Protein AF-0000000086205146 (afdb_homodimer)

Solvent-accessible surface area (backbone atoms only — not comparable to full-atom values): 14898 Å² total; per-residue (Å²): 132,82,79,77,76,73,76,72,69,72,65,79,54,71,45,40,25,51,61,61,46,28,51,47,27,25,73,55,54,72,42,62,49,57,42,39,43,32,16,32,18,19,18,58,49,31,53,28,38,67,58,76,47,69,42,18,40,30,27,40,53,34,51,39,49,50,64,68,42,77,90,46,54,62,66,52,51,65,59,56,68,48,72,58,96,89,37,80,43,60,38,78,88,39,72,57,33,24,54,40,40,50,39,45,50,51,32,19,51,45,41,36,78,27,55,85,67,61,53,79,88,30,31,75,32,59,43,85,80,32,46,80,49,66,71,80,116,134,84,81,76,77,72,77,73,68,73,64,79,53,68,45,42,26,50,62,63,46,29,50,47,27,24,72,55,56,72,42,62,50,57,41,37,44,32,16,32,19,20,19,57,48,32,52,27,37,66,60,76,47,69,44,19,39,30,29,40,52,34,51,39,48,50,63,69,41,76,91,47,54,63,64,51,50,65,59,55,68,50,72,57,96,89,37,81,42,59,37,77,89,40,72,56,34,23,54,40,40,48,38,45,47,50,30,22,51,45,42,36,76,26,54,86,65,60,52,79,88,31,30,77,32,58,45,85,79,32,47,81,49,64,70,82,119

Radius of gyration: 19.71 Å; Cα contacts (8 Å, |Δi|>4): 446; chains: 2; bounding box: 64×51×53 Å

Sequence (274 aa):
MKTFWGLVVLLVGAEGNFFQLGKMIQEETGKSVLAYVWYGCYCGKGRTGQPLDATDSCCKTHNCCYGNLTTCKPKLNIYEYTRQDGVIICGTKSWCKKQICECDKALAICLRENLDTYNEGYTVYWNLKCGKEPLKCMKTFWGLVVLLVGAEGNFFQLGKMIQEETGKSVLAYVWYGCYCGKGRTGQPLDATDSCCKTHNCCYGNLTTCKPKLNIYEYTRQDGVIICGTKSWCKKQICECDKALAICLRENLDTYNEGYTVYWNLKCGKEPLKC

Structure (mmCIF, N/CA/C/O backbone):
data_AF-0000000086205146-model_v1
#
loop_
_entity.id
_entity.type
_entity.pdbx_description
1 polymer 'Basic phospholipase A2 Tbo-G6D49-like'
#
loop_
_atom_site.group_PDB
_atom_site.id
_atom_site.type_symbol
_atom_site.label_atom_id
_atom_site.label_alt_id
_atom_site.label_comp_id
_atom_site.label_asym_id
_atom_site.label_entity_id
_atom_site.label_seq_id
_atom_site.pdbx_PDB_ins_code
_atom_site.Cartn_x
_atom_site.Cartn_y
_atom_site.Cartn_z
_atom_site.occupancy
_atom_site.B_iso_or_equiv
_atom_site.auth_seq_id
_atom_site.auth_comp_id
_atom_site.auth_asym_id
_atom_site.auth_atom_id
_atom_site.pdbx_PDB_model_num
ATOM 1 N N . MET A 1 1 ? -24.125 -26.234 32.094 1 27.48 1 MET A N 1
ATOM 2 C CA . MET A 1 1 ? -22.812 -25.75 31.625 1 27.48 1 MET A CA 1
ATOM 3 C C . MET A 1 1 ? -22.844 -25.469 30.125 1 27.48 1 MET A C 1
ATOM 5 O O . MET A 1 1 ? -22.797 -26.391 29.312 1 27.48 1 MET A O 1
ATOM 9 N N . LYS A 1 2 ? -23.672 -24.469 29.688 1 36.94 2 LYS A N 1
ATOM 10 C CA . LYS A 1 2 ? -23.859 -24.078 28.297 1 36.94 2 LYS A CA 1
ATOM 11 C C . LYS A 1 2 ? -22.547 -23.641 27.656 1 36.94 2 LYS A C 1
ATOM 13 O O . LYS A 1 2 ? -21.859 -22.766 28.172 1 36.94 2 LYS A O 1
ATOM 18 N N . THR A 1 3 ? -21.734 -24.578 26.984 1 33.81 3 THR A N 1
ATOM 19 C CA . THR A 1 3 ? -20.516 -24.328 26.203 1 33.81 3 THR A CA 1
ATOM 20 C C . THR A 1 3 ? -20.719 -23.156 25.25 1 33.81 3 THR A C 1
ATOM 22 O O . THR A 1 3 ? -21.641 -23.172 24.422 1 33.81 3 THR A O 1
ATOM 25 N N . PHE A 1 4 ? -20.562 -21.953 25.703 1 40 4 PHE A N 1
ATOM 26 C CA . PHE A 1 4 ? -20.547 -20.75 24.891 1 40 4 PHE A CA 1
ATOM 27 C C . PHE A 1 4 ? -19.516 -20.875 23.766 1 40 4 PHE A C 1
ATOM 29 O O . PHE A 1 4 ? -18.312 -20.875 24.016 1 40 4 PHE A O 1
ATOM 36 N N . TRP A 1 5 ? -19.734 -21.734 22.75 1 34.66 5 TRP A N 1
ATOM 37 C CA . TRP A 1 5 ? -18.922 -21.781 21.547 1 34.66 5 TRP A CA 1
ATOM 38 C C . TRP A 1 5 ? -18.781 -20.391 20.922 1 34.66 5 TRP A C 1
ATOM 40 O O . TRP A 1 5 ? -19.766 -19.812 20.469 1 34.66 5 TRP A O 1
ATOM 50 N N . GLY A 1 6 ? -18.109 -19.484 21.578 1 35.28 6 GLY A N 1
ATOM 51 C CA . GLY A 1 6 ? -17.875 -18.219 20.922 1 35.28 6 GLY A CA 1
ATOM 52 C C . GLY A 1 6 ? -17.266 -18.344 19.531 1 35.28 6 GLY A C 1
ATOM 53 O O . GLY A 1 6 ? -16.281 -19.062 19.344 1 35.28 6 GLY A O 1
ATOM 54 N N . LEU A 1 7 ? -18.047 -18.375 18.5 1 37.25 7 LEU A N 1
ATOM 55 C CA . LEU A 1 7 ? -17.641 -18.328 17.094 1 37.25 7 LEU A CA 1
ATOM 56 C C . LEU A 1 7 ? -16.562 -17.25 16.875 1 37.25 7 LEU A C 1
ATOM 58 O O . LEU A 1 7 ? -16.812 -16.078 17.109 1 37.25 7 LEU A O 1
ATOM 62 N N . VAL A 1 8 ? -15.359 -17.5 17.203 1 35 8 VAL A N 1
ATOM 63 C CA . VAL A 1 8 ? -14.289 -16.625 16.734 1 35 8 VAL A CA 1
ATOM 64 C C . VAL A 1 8 ? -14.398 -16.453 15.219 1 35 8 VAL A C 1
ATOM 66 O O . VAL A 1 8 ? -14.211 -17.406 14.461 1 35 8 VAL A O 1
ATOM 69 N N . VAL A 1 9 ? -15.477 -15.859 14.773 1 35.41 9 VAL A N 1
ATOM 70 C CA . VAL A 1 9 ? -15.438 -15.445 13.375 1 35.41 9 VAL A CA 1
ATOM 71 C C . VAL A 1 9 ? -14.047 -14.93 13.023 1 35.41 9 VAL A C 1
ATOM 73 O O . VAL A 1 9 ? -13.57 -13.953 13.617 1 35.41 9 VAL A O 1
ATOM 76 N N . LEU A 1 10 ? -13.164 -15.836 12.805 1 35.19 10 LEU A N 1
ATOM 77 C CA . LEU A 1 10 ? -11.93 -15.406 12.156 1 35.19 10 LEU A CA 1
ATOM 78 C C . LEU A 1 10 ? -12.219 -14.352 11.094 1 35.19 10 LEU A C 1
ATOM 80 O O . LEU A 1 10 ? -12.812 -14.656 10.055 1 35.19 10 LEU A O 1
ATOM 84 N N . LEU A 1 11 ? -12.734 -13.258 11.5 1 37.5 11 LEU A N 1
ATOM 85 C CA . LEU A 1 11 ? -12.891 -12.102 10.625 1 37.5 11 LEU A CA 1
ATOM 86 C C . LEU A 1 11 ? -11.75 -12.008 9.625 1 37.5 11 LEU A C 1
ATOM 88 O O . LEU A 1 11 ? -10.586 -11.859 10.016 1 37.5 11 LEU A 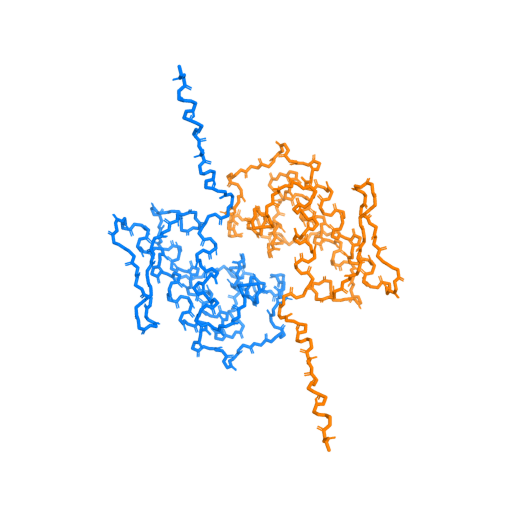O 1
ATOM 92 N N . VAL A 1 12 ? -11.664 -13.062 8.703 1 46.69 12 VAL A N 1
ATOM 93 C CA . VAL A 1 12 ? -10.75 -12.773 7.602 1 46.69 12 VAL A CA 1
ATOM 94 C C . VAL A 1 12 ? -10.75 -11.281 7.301 1 46.69 12 VAL A C 1
ATOM 96 O O . VAL A 1 12 ? -11.781 -10.719 6.926 1 46.69 12 VAL A O 1
ATOM 99 N N . GLY A 1 13 ? -10.023 -10.484 7.996 1 55.44 13 GLY A N 1
ATOM 100 C CA . GLY A 1 13 ? -10.008 -9.031 7.977 1 55.44 13 GLY A CA 1
ATOM 101 C C . GLY A 1 13 ? -9.742 -8.461 6.602 1 55.44 13 GLY A C 1
ATOM 102 O O . GLY A 1 13 ? -9.414 -9.195 5.668 1 55.44 13 GLY A O 1
ATOM 103 N N . ALA A 1 14 ? -10.156 -7.219 6.305 1 61.12 14 ALA A N 1
ATOM 104 C CA . ALA A 1 14 ? -10.039 -6.355 5.133 1 61.12 14 ALA A CA 1
ATOM 105 C C . ALA A 1 14 ? -8.633 -6.426 4.543 1 61.12 14 ALA A C 1
ATOM 107 O O . ALA A 1 14 ? -8.383 -5.91 3.449 1 61.12 14 ALA A O 1
ATOM 108 N N . GLU A 1 15 ? -7.746 -7.449 5.113 1 73.88 15 GLU A N 1
ATOM 109 C CA . GLU A 1 15 ? -6.352 -7.406 4.684 1 73.88 15 GLU A CA 1
ATOM 110 C C . GLU A 1 15 ? -6.074 -8.453 3.607 1 73.88 15 GLU A C 1
ATOM 112 O O . GLU A 1 15 ? -5.062 -8.375 2.904 1 73.88 15 GLU A O 1
ATOM 117 N N . GLY A 1 16 ? -6.93 -9.438 3.355 1 75.5 16 GLY A N 1
ATOM 118 C CA . GLY A 1 16 ? -6.73 -10.484 2.365 1 75.5 16 GLY A CA 1
ATOM 119 C C . GLY A 1 16 ? -5.418 -11.219 2.531 1 75.5 16 GLY A C 1
ATOM 120 O O . GLY A 1 16 ? -5.043 -11.586 3.646 1 75.5 16 GLY A O 1
ATOM 121 N N . ASN A 1 17 ? -4.809 -11.516 1.415 1 87.62 17 ASN A N 1
ATOM 122 C CA . ASN A 1 17 ? -3.566 -12.281 1.47 1 87.62 17 ASN A CA 1
ATOM 123 C C . ASN A 1 17 ? -2.346 -11.367 1.52 1 87.62 17 ASN A C 1
ATOM 125 O O . ASN A 1 17 ? -1.217 -11.82 1.335 1 87.62 17 ASN A O 1
ATOM 129 N N . PHE A 1 18 ? -2.533 -10.133 1.751 1 87.44 18 PHE A N 1
ATOM 130 C CA . PHE A 1 18 ? -1.453 -9.156 1.768 1 87.44 18 PHE A CA 1
ATOM 131 C C . PHE A 1 18 ? -0.375 -9.555 2.768 1 87.44 18 PHE A C 1
ATOM 133 O O . PHE A 1 18 ? 0.818 -9.398 2.498 1 87.44 18 PHE A O 1
ATOM 140 N N . PHE A 1 19 ? -0.756 -10.07 3.891 1 86.75 19 PHE A N 1
ATOM 141 C CA . PHE A 1 19 ? 0.214 -10.445 4.914 1 86.75 19 PHE A CA 1
ATOM 142 C C . PHE A 1 19 ? 1.068 -11.617 4.453 1 86.75 19 PHE A C 1
ATOM 144 O O . PHE A 1 19 ? 2.277 -11.641 4.691 1 86.75 19 PHE A O 1
ATOM 151 N N . GLN A 1 20 ? 0.388 -12.586 3.82 1 93.69 20 GLN A N 1
ATOM 152 C CA . GLN A 1 20 ? 1.139 -13.727 3.293 1 93.69 20 GLN A CA 1
ATOM 153 C C . GLN A 1 20 ? 2.152 -13.273 2.246 1 93.69 20 GLN A C 1
ATOM 155 O O . GLN A 1 20 ? 3.312 -13.688 2.279 1 93.69 20 GLN A O 1
ATOM 160 N N . LEU A 1 21 ? 1.689 -12.438 1.366 1 95.62 21 LEU A N 1
ATOM 161 C CA . LEU A 1 21 ? 2.592 -11.883 0.364 1 95.62 21 LEU A CA 1
ATOM 162 C C . LEU A 1 21 ? 3.732 -11.117 1.024 1 95.62 21 LEU A C 1
ATOM 164 O O . LEU A 1 21 ? 4.898 -11.289 0.658 1 95.62 21 LEU A O 1
ATOM 168 N N . GLY A 1 22 ? 3.412 -10.297 1.952 1 94.25 22 GLY A N 1
ATOM 169 C CA . GLY A 1 22 ? 4.43 -9.531 2.656 1 94.25 22 GLY A CA 1
ATOM 170 C C . GLY A 1 22 ? 5.484 -10.406 3.312 1 94.25 22 GLY A C 1
ATOM 171 O O . GLY A 1 22 ? 6.676 -10.094 3.252 1 94.25 22 GLY A O 1
ATOM 172 N N . LYS A 1 23 ? 5.059 -11.391 3.977 1 94.38 23 LYS A N 1
ATOM 173 C CA . LYS A 1 23 ? 5.98 -12.32 4.625 1 94.38 23 LYS A CA 1
ATOM 174 C C . LYS A 1 23 ? 6.91 -12.977 3.604 1 94.38 23 LYS A C 1
ATOM 176 O O . LYS A 1 23 ? 8.117 -13.078 3.834 1 94.38 23 LYS A O 1
ATOM 181 N N . MET A 1 24 ? 6.371 -13.414 2.473 1 96.94 24 MET A N 1
ATOM 182 C CA . MET A 1 24 ? 7.191 -14.008 1.422 1 96.94 24 MET A CA 1
ATOM 183 C C . MET A 1 24 ? 8.266 -13.031 0.949 1 96.94 24 MET A C 1
ATOM 185 O O . MET A 1 24 ? 9.422 -13.406 0.78 1 96.94 24 MET A O 1
ATOM 189 N N . ILE A 1 25 ? 7.824 -11.836 0.712 1 97.25 25 ILE A N 1
ATOM 190 C CA . ILE A 1 25 ? 8.742 -10.812 0.224 1 97.25 25 ILE A CA 1
ATOM 191 C C . ILE A 1 25 ? 9.852 -10.578 1.251 1 97.25 25 ILE A C 1
ATOM 193 O O . ILE A 1 25 ? 11.031 -10.531 0.9 1 97.25 25 ILE A O 1
ATOM 197 N N . GLN A 1 26 ? 9.492 -10.508 2.49 1 95.44 26 GLN A N 1
ATOM 198 C CA . GLN A 1 26 ? 10.477 -10.281 3.545 1 95.44 26 GLN A CA 1
ATOM 199 C C . GLN A 1 26 ? 11.461 -11.438 3.645 1 95.44 26 GLN A C 1
ATOM 201 O O . GLN A 1 26 ? 12.664 -11.227 3.803 1 95.44 26 GLN A O 1
ATOM 206 N N . GLU A 1 27 ? 10.977 -12.555 3.576 1 96 27 GLU A N 1
ATOM 207 C CA . GLU A 1 27 ? 11.82 -13.742 3.676 1 96 27 GLU A CA 1
ATOM 208 C C . GLU A 1 27 ? 12.797 -13.828 2.506 1 96 27 GLU A C 1
ATOM 210 O O . GLU A 1 27 ? 13.938 -14.25 2.674 1 96 27 GLU A O 1
ATOM 215 N N . GLU A 1 28 ? 12.328 -13.445 1.354 1 97.94 28 GLU A N 1
ATOM 216 C CA . GLU A 1 28 ? 13.164 -13.555 0.159 1 97.94 28 GLU A CA 1
ATOM 217 C C . GLU A 1 28 ? 14.133 -12.375 0.05 1 97.94 28 GLU A C 1
ATOM 219 O O . GLU A 1 28 ? 15.273 -12.547 -0.369 1 97.94 28 GLU A O 1
ATOM 224 N N . THR A 1 29 ? 13.75 -11.219 0.453 1 97.31 29 THR A N 1
ATOM 225 C CA . THR A 1 29 ? 14.523 -10.023 0.115 1 97.31 29 THR A CA 1
ATOM 226 C C . THR A 1 29 ? 15.18 -9.438 1.359 1 97.31 29 TH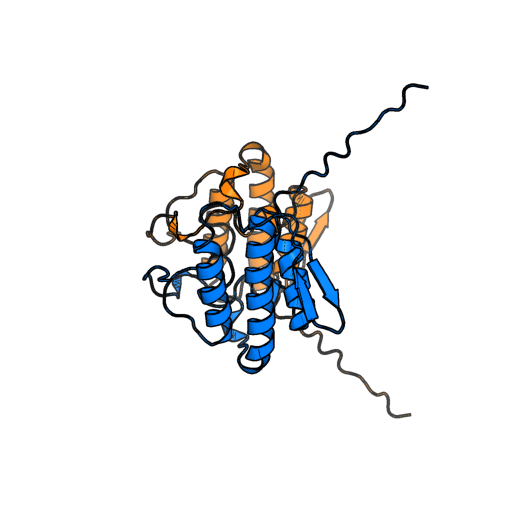R A C 1
ATOM 228 O O . THR A 1 29 ? 16.109 -8.641 1.256 1 97.31 29 THR A O 1
ATOM 231 N N . GLY A 1 30 ? 14.586 -9.711 2.521 1 95.44 30 GLY A N 1
ATOM 232 C CA . GLY A 1 30 ? 15.016 -9.047 3.74 1 95.44 30 GLY A CA 1
ATOM 233 C C . GLY A 1 30 ? 14.391 -7.676 3.928 1 95.44 30 GLY A C 1
ATOM 234 O O . GLY A 1 30 ? 14.594 -7.031 4.957 1 95.44 30 GLY A O 1
ATOM 235 N N . LYS A 1 31 ? 13.641 -7.219 2.967 1 93.31 31 LYS A N 1
ATOM 236 C CA . LYS A 1 31 ? 12.977 -5.918 3.045 1 93.31 31 LYS A CA 1
ATOM 237 C C . LYS A 1 31 ? 11.516 -6.074 3.432 1 93.31 31 LYS A C 1
ATOM 239 O O . LYS A 1 31 ? 10.875 -7.066 3.082 1 93.31 31 LYS A O 1
ATOM 244 N N . SER A 1 32 ? 11.031 -5.086 4.168 1 89.5 32 SER A N 1
ATOM 245 C CA . SER A 1 32 ? 9.602 -5.051 4.449 1 89.5 32 SER A CA 1
ATOM 246 C C . SER A 1 32 ? 8.797 -4.816 3.174 1 89.5 32 SER A C 1
ATOM 248 O O . SER A 1 32 ? 9.281 -4.18 2.234 1 89.5 32 SER A O 1
ATOM 250 N N . VAL A 1 33 ? 7.527 -5.281 3.178 1 91 33 VAL A N 1
ATOM 251 C CA . VAL A 1 33 ? 6.621 -5.094 2.049 1 91 33 VAL A CA 1
ATOM 252 C C . VAL A 1 33 ? 6.445 -3.602 1.77 1 91 33 VAL A C 1
ATOM 254 O O . VAL A 1 33 ? 6.223 -3.201 0.624 1 91 33 VAL A O 1
ATOM 257 N N . LEU A 1 34 ? 6.539 -2.77 2.742 1 86.94 34 LEU A N 1
ATOM 258 C CA . LEU A 1 34 ? 6.312 -1.332 2.646 1 86.94 34 LEU A CA 1
ATOM 259 C C . LEU A 1 34 ? 7.34 -0.679 1.728 1 86.94 34 LEU A C 1
ATOM 261 O O . LEU A 1 34 ? 7.082 0.387 1.163 1 86.94 34 LEU A O 1
ATOM 265 N N . ALA A 1 35 ? 8.5 -1.342 1.624 1 90.62 35 ALA A N 1
ATOM 266 C CA . ALA A 1 35 ? 9.523 -0.851 0.703 1 90.62 35 ALA A CA 1
ATOM 267 C C . ALA A 1 35 ? 9.039 -0.91 -0.741 1 90.62 35 ALA A C 1
ATOM 269 O O . ALA A 1 35 ? 9.609 -0.264 -1.623 1 90.62 35 ALA A O 1
ATOM 270 N N . TYR A 1 36 ? 7.992 -1.641 -0.961 1 93.06 36 TYR A N 1
ATOM 271 C CA . TYR A 1 36 ? 7.598 -1.894 -2.342 1 93.06 36 TYR A CA 1
ATOM 272 C C . TYR A 1 36 ? 6.195 -1.354 -2.617 1 93.06 36 TYR A C 1
ATOM 274 O O . TYR A 1 36 ? 5.805 -1.189 -3.775 1 93.06 36 TYR A O 1
ATOM 282 N N . VAL A 1 37 ? 5.402 -1.071 -1.639 1 89.88 37 VAL A N 1
ATOM 283 C CA . VAL A 1 37 ? 3.992 -0.731 -1.79 1 89.88 37 VAL A CA 1
ATOM 284 C C . VAL A 1 37 ? 3.854 0.529 -2.641 1 89.88 37 VAL A C 1
ATOM 286 O O . VAL A 1 37 ? 2.879 0.681 -3.381 1 89.88 37 VAL A O 1
ATOM 289 N N . TRP A 1 38 ? 4.816 1.402 -2.57 1 88.5 38 TRP A N 1
ATOM 290 C CA . TRP A 1 38 ? 4.746 2.67 -3.289 1 88.5 38 TRP A CA 1
ATOM 291 C C . TRP A 1 38 ? 5.871 2.783 -4.309 1 88.5 38 TRP A C 1
ATOM 293 O O . TRP A 1 38 ? 6.223 3.885 -4.738 1 88.5 38 TRP A O 1
ATOM 303 N N . TYR A 1 39 ? 6.422 1.652 -4.574 1 93.69 39 TYR A N 1
ATOM 304 C CA . TYR A 1 39 ? 7.586 1.64 -5.453 1 93.69 39 TYR A CA 1
ATOM 305 C C . TYR A 1 39 ? 7.168 1.727 -6.914 1 93.69 39 TYR A C 1
ATOM 307 O O . TYR A 1 39 ? 6.336 0.941 -7.375 1 93.69 39 TYR A O 1
ATOM 315 N N . GLY A 1 40 ? 7.676 2.646 -7.633 1 94.81 40 GLY A N 1
ATOM 316 C CA . GLY A 1 40 ? 7.531 2.725 -9.078 1 94.81 40 GLY A CA 1
ATOM 317 C C . GLY A 1 40 ? 6.09 2.863 -9.531 1 94.81 40 GLY A C 1
ATOM 318 O O . GLY A 1 40 ? 5.273 3.475 -8.844 1 94.81 40 GLY A O 1
ATOM 319 N N . CYS A 1 41 ? 5.812 2.379 -10.719 1 93.88 41 CYS A N 1
ATOM 320 C CA . CYS A 1 41 ? 4.531 2.613 -11.375 1 93.88 41 CYS A CA 1
ATOM 321 C C . CYS A 1 41 ? 3.641 1.378 -11.289 1 93.88 41 CYS A C 1
ATOM 323 O O . CYS A 1 41 ? 2.436 1.458 -11.531 1 93.88 41 CYS A O 1
ATOM 325 N N . TYR A 1 42 ? 4.305 0.318 -10.844 1 94 42 TYR A N 1
ATOM 326 C CA . TYR A 1 42 ? 3.51 -0.9 -10.945 1 94 42 TYR A CA 1
ATOM 327 C C . TYR A 1 42 ? 3.408 -1.593 -9.586 1 94 42 TYR A C 1
ATOM 329 O O . TYR A 1 42 ? 2.541 -2.447 -9.383 1 94 42 TYR A O 1
ATOM 337 N N . CYS A 1 43 ? 4.348 -1.35 -8.664 1 94.69 43 CYS A N 1
ATOM 338 C CA . CYS A 1 43 ? 4.188 -1.905 -7.328 1 94.69 43 CYS A CA 1
ATOM 339 C C . CYS A 1 43 ? 3.045 -1.22 -6.59 1 94.69 43 CYS A C 1
ATOM 341 O O . CYS A 1 43 ? 2.73 -0.059 -6.859 1 94.69 43 CYS A O 1
ATOM 343 N N . GLY A 1 44 ? 2.369 -1.95 -5.75 1 89.31 44 GLY A N 1
ATOM 344 C CA . GLY A 1 44 ? 1.205 -1.396 -5.078 1 89.31 44 GLY A CA 1
ATOM 345 C C . GLY A 1 44 ? -0.008 -1.284 -5.984 1 89.31 44 GLY A C 1
ATOM 346 O O . GLY A 1 44 ? -0.359 -2.238 -6.684 1 89.31 44 GLY A O 1
ATOM 347 N N . LYS A 1 45 ? -0.658 -0.134 -5.988 1 87.44 45 LYS A N 1
ATOM 348 C CA . LYS A 1 45 ? -1.913 0.027 -6.715 1 87.44 45 LYS A CA 1
ATOM 349 C C . LYS A 1 45 ? -1.664 0.514 -8.141 1 87.44 45 LYS A C 1
ATOM 351 O O . LYS A 1 45 ? -2.566 0.481 -8.977 1 87.44 45 LYS A O 1
ATOM 356 N N . GLY A 1 46 ? -0.508 0.951 -8.43 1 84.12 46 GLY A N 1
ATOM 357 C CA . GLY A 1 46 ? -0.202 1.47 -9.75 1 84.12 46 GLY A CA 1
ATOM 358 C C . GLY A 1 46 ? -0.281 0.415 -10.836 1 84.12 46 GLY A C 1
ATOM 359 O O . GLY A 1 46 ? 0.001 -0.76 -10.594 1 84.12 46 GLY A O 1
ATOM 360 N N . ARG A 1 47 ? -0.683 0.896 -12.07 1 88.38 47 ARG A N 1
ATOM 361 C CA . ARG A 1 47 ? -0.843 -0.033 -13.188 1 88.38 47 ARG A CA 1
ATOM 362 C C . ARG A 1 47 ? -0.708 0.688 -14.523 1 88.38 47 ARG A C 1
ATOM 364 O O . ARG A 1 47 ? -1.344 0.305 -15.508 1 88.38 47 ARG A O 1
ATOM 371 N N . THR A 1 48 ? 0.053 1.687 -14.562 1 89.25 48 THR A N 1
ATOM 372 C CA . THR A 1 48 ? 0.121 2.459 -15.797 1 89.25 48 THR A CA 1
ATOM 373 C C . THR A 1 48 ? 1.564 2.836 -16.125 1 89.25 48 THR A C 1
ATOM 375 O O . THR A 1 48 ? 2.436 2.787 -15.25 1 89.25 48 THR A O 1
ATOM 378 N N . GLY A 1 49 ? 1.777 3.1 -17.469 1 92.44 49 GLY A N 1
ATOM 379 C CA . GLY A 1 49 ? 3.082 3.57 -17.922 1 92.44 49 GLY A CA 1
ATOM 380 C C . GLY A 1 49 ? 4.078 2.447 -18.125 1 92.44 49 GLY A C 1
ATOM 381 O O . GLY A 1 49 ? 3.699 1.327 -18.469 1 92.44 49 GLY A O 1
ATOM 382 N N . GLN A 1 50 ? 5.344 2.867 -18.125 1 95.31 50 GLN A N 1
ATOM 383 C CA . GLN A 1 50 ? 6.438 1.906 -18.219 1 95.31 50 GLN A CA 1
ATOM 384 C C . GLN A 1 50 ? 7.09 1.672 -16.859 1 95.31 50 GLN A C 1
ATOM 386 O O . GLN A 1 50 ? 7.246 2.605 -16.078 1 95.31 50 GLN A O 1
ATOM 391 N N . PRO A 1 51 ? 7.371 0.373 -16.625 1 96.38 51 PRO A N 1
ATOM 392 C CA . PRO A 1 51 ? 8.102 0.16 -15.375 1 96.38 51 PRO A CA 1
ATOM 393 C C . PRO A 1 51 ? 9.406 0.95 -15.312 1 96.38 51 PRO A C 1
ATOM 395 O O . PRO A 1 51 ? 10.086 1.115 -16.344 1 96.38 51 PRO A O 1
ATOM 398 N N . LEU A 1 52 ? 9.773 1.361 -14.172 1 97.25 52 LEU A N 1
ATOM 399 C CA . LEU A 1 52 ? 10.914 2.264 -14.031 1 97.25 52 LEU A CA 1
ATOM 400 C C . LEU A 1 52 ? 12.227 1.491 -14.047 1 97.25 52 LEU A C 1
ATOM 402 O O . LEU A 1 52 ? 13.266 2.031 -14.438 1 97.25 52 LEU A O 1
ATOM 406 N N . ASP A 1 53 ? 12.242 0.303 -13.547 1 97.62 53 ASP A N 1
ATOM 407 C CA . ASP A 1 53 ? 13.414 -0.561 -13.477 1 97.62 53 ASP A CA 1
ATOM 408 C C . ASP A 1 53 ? 13.016 -2.029 -13.359 1 97.62 53 ASP A C 1
ATOM 410 O O . ASP A 1 53 ? 11.844 -2.373 -13.547 1 97.62 53 ASP A O 1
ATOM 414 N N . ALA A 1 54 ? 13.961 -2.893 -13.078 1 98.38 54 ALA A N 1
ATOM 415 C CA . ALA A 1 54 ? 13.688 -4.328 -13.023 1 98.38 54 ALA A CA 1
ATOM 416 C C . ALA A 1 54 ? 12.766 -4.664 -11.852 1 98.38 54 ALA A C 1
ATOM 418 O O . ALA A 1 54 ? 11.906 -5.539 -11.961 1 98.38 54 ALA A O 1
ATOM 419 N N . THR A 1 55 ? 12.93 -3.992 -10.711 1 98 55 THR A N 1
ATOM 420 C CA . THR A 1 55 ? 12.062 -4.172 -9.555 1 98 55 THR A CA 1
ATOM 421 C C . THR A 1 55 ? 10.617 -3.85 -9.914 1 98 55 THR A C 1
ATOM 423 O O . THR A 1 55 ? 9.711 -4.637 -9.633 1 98 55 THR A O 1
ATOM 426 N N . ASP A 1 56 ? 10.438 -2.74 -10.531 1 97.75 56 ASP A N 1
ATOM 427 C CA . ASP A 1 56 ? 9.109 -2.328 -10.977 1 97.75 56 ASP A CA 1
ATOM 428 C C . ASP A 1 56 ? 8.539 -3.307 -12 1 97.75 56 ASP A C 1
ATOM 430 O O . ASP A 1 56 ? 7.336 -3.557 -12.023 1 97.75 56 ASP A O 1
ATOM 434 N N . SER A 1 57 ? 9.414 -3.852 -12.797 1 98.31 57 SER A N 1
ATOM 435 C CA . SER A 1 57 ? 8.992 -4.848 -13.773 1 98.31 57 SER A CA 1
ATOM 436 C C . SER A 1 57 ? 8.484 -6.113 -13.086 1 98.31 57 SER A C 1
ATOM 438 O O . SER A 1 57 ? 7.559 -6.766 -13.578 1 98.31 57 SER A O 1
ATOM 440 N N . CYS A 1 58 ? 9.094 -6.457 -11.961 1 98.69 58 CYS A N 1
ATOM 441 C CA . CYS A 1 58 ? 8.586 -7.582 -11.172 1 98.69 58 CYS A CA 1
ATOM 442 C C . CYS A 1 58 ? 7.141 -7.355 -10.766 1 98.69 58 CYS A C 1
ATOM 444 O O . CYS A 1 58 ? 6.312 -8.266 -10.875 1 98.69 58 CYS A O 1
ATOM 446 N N . CYS A 1 59 ? 6.848 -6.16 -10.328 1 97.31 59 CYS A N 1
ATOM 447 C CA . CYS A 1 59 ? 5.496 -5.824 -9.906 1 97.31 59 CYS A CA 1
ATOM 448 C C . CYS A 1 59 ? 4.531 -5.84 -11.086 1 97.31 59 CYS A C 1
ATOM 450 O O . CYS A 1 59 ? 3.398 -6.305 -10.961 1 97.31 59 CYS A O 1
ATOM 452 N N . LYS A 1 60 ? 4.98 -5.328 -12.188 1 96.94 60 LYS A N 1
ATOM 453 C CA . LYS A 1 60 ? 4.145 -5.371 -13.383 1 96.94 60 LYS A CA 1
ATOM 454 C C . LYS A 1 60 ? 3.777 -6.805 -13.742 1 96.94 60 LYS A C 1
ATOM 456 O O . LYS A 1 60 ? 2.611 -7.105 -14.008 1 96.94 60 LYS A O 1
ATOM 461 N N . THR A 1 61 ? 4.77 -7.625 -13.789 1 98.19 61 THR A N 1
ATOM 462 C CA . THR A 1 61 ? 4.535 -9.031 -14.109 1 98.19 61 THR A CA 1
ATOM 463 C C . THR A 1 61 ? 3.57 -9.656 -13.109 1 98.19 61 THR A C 1
ATOM 465 O O . THR A 1 61 ? 2.703 -10.445 -13.484 1 98.19 61 THR A O 1
ATOM 468 N N . HIS A 1 62 ? 3.678 -9.32 -11.875 1 97.75 62 HIS A N 1
ATOM 469 C CA . HIS A 1 62 ? 2.781 -9.812 -10.836 1 97.75 62 HIS A CA 1
ATOM 470 C C . HIS A 1 62 ? 1.346 -9.359 -11.086 1 97.75 62 HIS A C 1
ATOM 472 O O . HIS A 1 62 ? 0.411 -10.156 -10.945 1 97.75 62 HIS A O 1
ATOM 478 N N . ASN A 1 63 ? 1.219 -8.086 -11.469 1 94.81 63 ASN A N 1
ATOM 479 C CA . ASN A 1 63 ? -0.101 -7.574 -11.82 1 94.81 63 ASN A CA 1
ATOM 480 C C . ASN A 1 63 ? -0.735 -8.383 -12.945 1 94.81 63 ASN A C 1
ATOM 482 O O . ASN A 1 63 ? -1.922 -8.711 -12.891 1 94.81 63 ASN A O 1
ATOM 486 N N . CYS A 1 64 ? 0.041 -8.688 -13.93 1 96.19 64 CYS A N 1
ATOM 487 C CA . CYS A 1 64 ? -0.451 -9.492 -15.047 1 96.19 64 CYS A CA 1
ATOM 488 C C . CYS A 1 64 ? -0.835 -10.891 -14.586 1 96.19 64 CYS A C 1
ATOM 490 O O . CYS A 1 64 ? -1.858 -11.43 -15.008 1 96.19 64 CYS A O 1
ATOM 492 N N . CYS A 1 65 ? -0.021 -11.438 -13.727 1 97.69 65 CYS A N 1
ATOM 493 C CA . CYS A 1 65 ? -0.331 -12.758 -13.188 1 97.69 65 CYS A CA 1
ATOM 494 C C . CYS A 1 65 ? -1.678 -12.75 -12.477 1 97.69 65 CYS A C 1
ATOM 496 O O . CYS A 1 65 ? -2.531 -13.602 -12.742 1 97.69 65 CYS A O 1
ATOM 498 N N . TYR A 1 66 ? -1.89 -11.828 -11.57 1 95.12 66 TYR A N 1
ATOM 499 C CA . TYR A 1 66 ? -3.164 -11.68 -10.875 1 95.12 66 TYR A CA 1
ATOM 500 C C . TYR A 1 66 ? -4.301 -11.453 -11.867 1 95.12 66 TYR A C 1
ATOM 502 O O . TYR A 1 66 ? -5.395 -12 -11.695 1 95.12 66 TYR A O 1
ATOM 510 N N . GLY A 1 67 ? -4.043 -10.656 -12.898 1 92.31 67 GLY A N 1
ATOM 511 C CA . GLY A 1 67 ? -5.047 -10.336 -13.898 1 92.31 67 GLY A CA 1
ATOM 512 C C . GLY A 1 67 ? -5.512 -11.547 -14.688 1 92.31 67 GLY A C 1
ATOM 513 O O . GLY A 1 67 ? -6.648 -11.594 -15.156 1 92.31 67 GLY A O 1
ATOM 514 N N . ASN A 1 68 ? -4.684 -12.516 -14.758 1 95.69 68 ASN A N 1
ATOM 515 C CA . ASN A 1 68 ? -5 -13.711 -15.523 1 95.69 68 ASN A CA 1
ATOM 516 C C . ASN A 1 68 ? -5.859 -14.68 -14.719 1 95.69 68 ASN A C 1
ATOM 518 O O . ASN A 1 68 ? -6.414 -15.633 -15.273 1 95.69 68 ASN A O 1
ATOM 522 N N . LEU A 1 69 ? -5.93 -14.453 -13.469 1 96.06 69 LEU A N 1
ATOM 523 C CA . LEU A 1 69 ? -6.73 -15.32 -12.609 1 96.06 69 LEU A CA 1
ATOM 524 C C . LEU A 1 69 ? -8.148 -14.773 -12.453 1 96.06 69 LEU A C 1
ATOM 526 O O . LEU A 1 69 ? -8.578 -14.484 -11.336 1 96.06 69 LEU A O 1
ATOM 530 N N . THR A 1 70 ? -8.953 -14.75 -13.508 1 93.25 70 THR A N 1
ATOM 531 C CA . THR A 1 70 ? -10.227 -14.039 -13.625 1 93.25 70 THR A CA 1
ATOM 532 C C . THR A 1 70 ? -11.305 -14.734 -12.805 1 93.25 70 THR A C 1
ATOM 534 O O . THR A 1 70 ? -12.312 -14.117 -12.445 1 93.25 70 THR A O 1
ATOM 537 N N . THR A 1 71 ? -11.133 -16 -12.445 1 95.25 71 THR A N 1
ATOM 538 C CA . THR A 1 71 ? -12.156 -16.734 -11.695 1 95.25 71 THR A CA 1
ATOM 539 C C . THR A 1 71 ? -11.812 -16.75 -10.211 1 95.25 71 THR A C 1
ATOM 541 O O . THR A 1 71 ? -12.508 -17.406 -9.422 1 95.25 71 THR A O 1
ATOM 544 N N . CYS A 1 72 ? -10.766 -16.141 -9.867 1 95.06 72 CYS A N 1
ATOM 545 C CA . CYS A 1 72 ? -10.297 -16.094 -8.484 1 95.06 72 CYS A CA 1
ATOM 546 C C . CYS A 1 72 ? -10.383 -14.68 -7.922 1 95.06 72 CYS A C 1
ATOM 548 O O . CYS A 1 72 ? -10.766 -13.75 -8.633 1 95.06 72 CYS A O 1
ATOM 550 N N . LYS A 1 73 ? -10.211 -14.492 -6.66 1 90.62 73 LYS A N 1
ATOM 551 C CA . LYS A 1 73 ? -10.016 -13.203 -5.992 1 90.62 73 LYS A CA 1
ATOM 552 C C . LYS A 1 73 ? -8.594 -13.078 -5.453 1 90.62 73 LYS A C 1
ATOM 554 O O . LYS A 1 73 ? -8.359 -13.234 -4.25 1 90.62 73 LYS A O 1
ATOM 559 N N . PRO A 1 74 ? -7.656 -12.711 -6.301 1 92.25 74 PRO A N 1
ATOM 560 C CA . PRO A 1 74 ? -6.23 -12.891 -6.012 1 92.25 74 PRO A CA 1
ATOM 561 C C . PRO A 1 74 ? -5.758 -12.047 -4.828 1 92.25 74 PRO A C 1
ATOM 563 O O . PRO A 1 74 ? -4.777 -12.398 -4.168 1 92.25 74 PRO A O 1
ATOM 566 N N . LYS A 1 75 ? -6.41 -10.984 -4.555 1 88.5 75 LYS A N 1
ATOM 567 C CA . LYS A 1 75 ? -5.953 -10.133 -3.457 1 88.5 75 LYS A CA 1
ATOM 568 C C . LYS A 1 75 ? -6.66 -10.5 -2.154 1 88.5 75 LYS A C 1
ATOM 570 O O . LYS A 1 75 ? -6.285 -10.016 -1.084 1 88.5 75 LYS A O 1
ATOM 575 N N . LEU A 1 76 ? -7.629 -11.352 -2.215 1 88.06 76 LEU A N 1
ATOM 576 C CA . LEU A 1 76 ? -8.453 -11.633 -1.043 1 88.06 76 LEU A CA 1
ATOM 577 C C . LEU A 1 76 ? -8.297 -13.086 -0.61 1 88.06 76 LEU A C 1
ATOM 579 O O . LEU A 1 76 ? -8.43 -13.398 0.576 1 88.06 76 LEU A O 1
ATOM 583 N N . ASN A 1 77 ? -8.078 -13.977 -1.529 1 91.5 77 ASN A N 1
ATOM 584 C CA . ASN A 1 77 ? -7.973 -15.391 -1.185 1 91.5 77 ASN A CA 1
ATOM 585 C C . ASN A 1 77 ? -6.715 -15.672 -0.368 1 91.5 77 ASN A C 1
ATOM 587 O O . ASN A 1 77 ? -5.598 -15.461 -0.847 1 91.5 77 ASN A O 1
ATOM 591 N N . ILE A 1 78 ? -6.953 -16.141 0.779 1 92.94 78 ILE A N 1
ATOM 592 C CA . ILE A 1 78 ? -5.836 -16.578 1.614 1 92.94 78 ILE A CA 1
ATOM 593 C C . ILE A 1 78 ? -5.352 -17.953 1.154 1 92.94 78 ILE A C 1
ATOM 595 O O . ILE A 1 78 ? -6.16 -18.844 0.865 1 92.94 78 I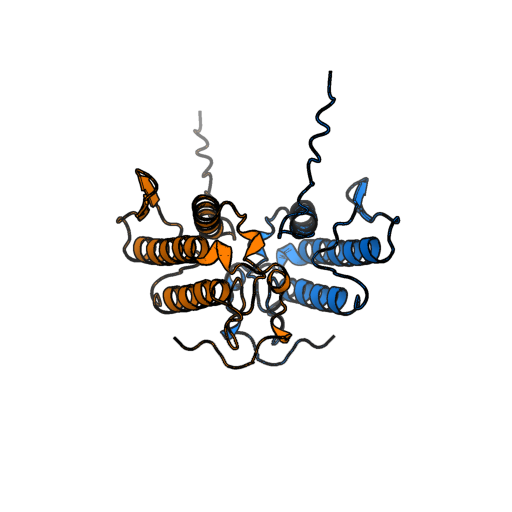LE A O 1
ATOM 599 N N . TYR A 1 79 ? -4.141 -18.125 1.024 1 96.06 79 TYR A N 1
ATOM 600 C CA . TYR A 1 79 ? -3.576 -19.391 0.564 1 96.06 79 TYR A CA 1
ATOM 601 C C . TYR A 1 79 ? -2.625 -19.969 1.604 1 96.06 79 TYR A C 1
ATOM 603 O O . TYR A 1 79 ? -2.318 -19.328 2.605 1 96.06 79 TYR A O 1
ATOM 611 N N . GLU A 1 80 ? -2.27 -21.234 1.396 1 95.25 80 GLU A N 1
ATOM 612 C CA . GLU A 1 80 ? -1.295 -21.922 2.236 1 95.25 80 GLU A CA 1
ATOM 613 C C . GLU A 1 80 ? 0.017 -22.156 1.49 1 95.25 80 GLU A C 1
ATOM 615 O O . GLU A 1 80 ? 0.015 -22.453 0.294 1 95.25 80 GLU A O 1
ATOM 620 N N . TYR A 1 81 ? 1.038 -21.938 2.25 1 96.75 81 TYR A N 1
ATOM 621 C CA . TYR A 1 81 ? 2.342 -22.297 1.7 1 96.75 81 TYR A CA 1
ATOM 622 C C . TYR A 1 81 ? 3.301 -22.719 2.805 1 96.75 81 TYR A C 1
ATOM 624 O O . TYR A 1 81 ? 3.049 -22.469 3.986 1 96.75 81 TYR A O 1
ATOM 632 N N . THR A 1 82 ? 4.355 -23.453 2.436 1 96.38 82 THR A N 1
ATOM 633 C CA . THR A 1 82 ? 5.449 -23.844 3.316 1 96.38 82 THR A CA 1
ATOM 634 C C . THR A 1 82 ? 6.797 -23.453 2.705 1 96.38 82 THR A C 1
ATOM 636 O O . THR A 1 82 ? 6.871 -23.094 1.53 1 96.38 82 THR A O 1
ATOM 639 N N . ARG A 1 83 ? 7.734 -23.375 3.578 1 95.5 83 ARG A N 1
ATOM 640 C CA . ARG A 1 83 ? 9.109 -23.188 3.135 1 95.5 83 ARG A CA 1
ATOM 641 C C . ARG A 1 83 ? 9.977 -24.375 3.504 1 95.5 83 ARG A C 1
ATOM 643 O O . ARG A 1 83 ? 10.055 -24.75 4.676 1 95.5 83 ARG A O 1
ATOM 650 N N . GLN A 1 84 ? 10.523 -25 2.568 1 94.62 84 GLN A N 1
ATOM 651 C CA . GLN A 1 84 ? 11.422 -26.141 2.758 1 94.62 84 GLN A CA 1
ATOM 652 C C . GLN A 1 84 ? 12.781 -25.891 2.107 1 94.62 84 GLN A C 1
ATOM 654 O O . GLN A 1 84 ? 12.867 -25.688 0.895 1 94.62 84 GLN A O 1
ATOM 659 N N . ASP A 1 85 ? 13.867 -25.891 2.936 1 94.31 85 ASP A N 1
ATOM 660 C CA . ASP A 1 85 ? 15.227 -25.656 2.461 1 94.31 85 ASP A CA 1
ATOM 661 C C . ASP A 1 85 ? 15.32 -24.359 1.646 1 94.31 85 ASP A C 1
ATOM 663 O O . ASP A 1 85 ? 15.867 -24.359 0.541 1 94.31 85 ASP A O 1
ATOM 667 N N . GLY A 1 86 ? 14.586 -23.312 2.047 1 93.5 86 GLY A N 1
ATOM 668 C CA . GLY A 1 86 ? 14.656 -21.984 1.437 1 93.5 86 GLY A CA 1
ATOM 669 C C . GLY A 1 86 ? 13.742 -21.828 0.242 1 93.5 86 GLY A C 1
ATOM 670 O O . GLY A 1 86 ? 13.664 -20.75 -0.352 1 93.5 86 GLY A O 1
ATOM 671 N N . VAL A 1 87 ? 13.086 -22.938 0.007 1 96.06 87 VAL A N 1
ATOM 672 C CA . VAL A 1 87 ? 12.242 -22.922 -1.182 1 96.06 87 VAL A CA 1
ATOM 673 C C . VAL A 1 87 ? 10.773 -22.797 -0.771 1 96.06 87 VAL A C 1
ATOM 675 O O . VAL A 1 87 ? 10.32 -23.5 0.133 1 96.06 87 VAL A O 1
ATOM 678 N N . ILE A 1 88 ? 10.055 -21.906 -1.409 1 97.62 88 ILE A N 1
ATOM 679 C CA . ILE A 1 88 ? 8.633 -21.719 -1.168 1 97.62 88 ILE A CA 1
ATOM 680 C C . ILE A 1 88 ? 7.836 -22.766 -1.944 1 97.62 88 ILE A C 1
ATOM 682 O O . ILE A 1 88 ? 8.031 -22.938 -3.15 1 97.62 88 ILE A O 1
ATOM 686 N N . ILE A 1 89 ? 6.957 -23.422 -1.201 1 98.19 89 ILE A N 1
ATOM 687 C CA . ILE A 1 89 ? 6.09 -24.422 -1.817 1 98.19 89 ILE A CA 1
ATOM 688 C C . ILE A 1 89 ? 4.629 -24.062 -1.568 1 98.19 89 ILE A C 1
ATOM 690 O O . ILE A 1 89 ? 4.191 -23.969 -0.418 1 98.19 89 ILE A O 1
ATOM 694 N N . CYS A 1 90 ? 3.908 -23.875 -2.656 1 98.19 90 CYS A N 1
ATOM 695 C CA . CYS A 1 90 ? 2.504 -23.5 -2.547 1 98.19 90 CYS A CA 1
ATOM 696 C C . CYS A 1 90 ? 1.629 -24.719 -2.289 1 98.19 90 CYS A C 1
ATOM 698 O O . CYS A 1 90 ? 1.865 -25.781 -2.855 1 98.19 90 CYS A O 1
ATOM 700 N N . GLY A 1 91 ? 0.618 -24.516 -1.415 1 96.75 91 GLY A N 1
ATOM 701 C CA . GLY A 1 91 ? -0.342 -25.578 -1.156 1 96.75 91 GLY A CA 1
ATOM 702 C C . GLY A 1 91 ? -1.15 -25.969 -2.381 1 96.75 91 GLY A C 1
ATOM 703 O O . GLY A 1 91 ? -1.223 -25.203 -3.348 1 96.75 91 GLY A O 1
ATOM 704 N N . THR A 1 92 ? -1.854 -27.125 -2.311 1 94.31 92 THR A N 1
ATOM 705 C CA . THR A 1 92 ? -2.51 -27.656 -3.504 1 94.31 92 THR A CA 1
ATOM 706 C C . THR A 1 92 ? -3.994 -27.891 -3.244 1 94.31 92 THR A C 1
ATOM 708 O O . THR A 1 92 ? -4.699 -28.422 -4.102 1 94.31 92 THR A O 1
ATOM 711 N N . LYS A 1 93 ? -4.488 -27.375 -2.162 1 92.88 93 LYS A N 1
ATOM 712 C CA . LYS A 1 93 ? -5.855 -27.719 -1.785 1 92.88 93 LYS A CA 1
ATOM 713 C C . LYS A 1 93 ? -6.871 -27.047 -2.701 1 92.88 93 LYS A C 1
ATOM 715 O O . LYS A 1 93 ? -7.91 -27.625 -3.021 1 92.88 93 LYS A O 1
ATOM 720 N N . SER A 1 94 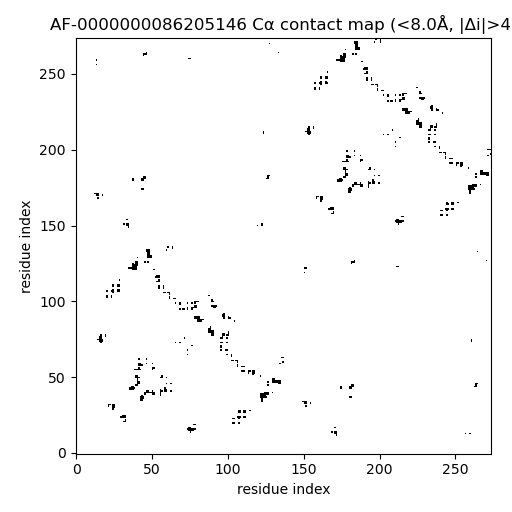? -6.66 -25.891 -3.08 1 96.38 94 SER A N 1
ATOM 721 C CA . SER A 1 94 ? -7.508 -25.109 -3.977 1 96.38 94 SER A CA 1
ATOM 722 C C . SER A 1 94 ? -6.719 -24.594 -5.176 1 96.38 94 SER A C 1
ATOM 724 O O . SER A 1 94 ? -5.617 -24.062 -5.016 1 96.38 94 SER A O 1
ATOM 726 N N . TRP A 1 95 ? -7.352 -24.812 -6.383 1 97.62 95 TRP A N 1
ATOM 727 C CA . TRP A 1 95 ? -6.664 -24.375 -7.59 1 97.62 95 TRP A CA 1
ATOM 728 C C . TRP A 1 95 ? -6.406 -22.875 -7.547 1 97.62 95 TRP A C 1
ATOM 730 O O . TRP A 1 95 ? -5.285 -22.422 -7.797 1 97.62 95 TRP A O 1
ATOM 740 N N . CYS A 1 96 ? -7.422 -22.094 -7.207 1 97.81 96 CYS A N 1
ATOM 741 C CA . CYS A 1 96 ? -7.27 -20.641 -7.141 1 97.81 96 CYS A CA 1
ATOM 742 C C . CYS A 1 96 ? -6.211 -20.25 -6.113 1 97.81 96 CYS A C 1
ATOM 744 O O . CYS A 1 96 ? -5.332 -19.438 -6.402 1 97.81 96 CYS A O 1
ATOM 746 N N . LYS A 1 97 ? -6.312 -20.812 -4.941 1 97.62 97 LYS A N 1
ATOM 747 C CA . LYS A 1 97 ? -5.367 -20.469 -3.879 1 97.62 97 LYS A CA 1
ATOM 748 C C . LYS A 1 97 ? -3.939 -20.828 -4.285 1 97.62 97 LYS A C 1
ATOM 750 O O . LYS A 1 97 ? -3.012 -20.047 -4.039 1 97.62 97 LYS A O 1
ATOM 755 N N . LYS A 1 98 ? -3.797 -21.953 -4.918 1 98.44 98 LYS A N 1
ATOM 756 C CA . LYS A 1 98 ? -2.471 -22.344 -5.387 1 98.44 98 LYS A CA 1
ATOM 757 C C . LYS A 1 98 ? -1.938 -21.359 -6.418 1 98.44 98 LYS A C 1
ATOM 759 O O . LYS A 1 98 ? -0.778 -20.938 -6.348 1 98.44 98 LYS A O 1
ATOM 764 N N . GLN A 1 99 ? -2.777 -21.047 -7.41 1 98.56 99 GLN A N 1
ATOM 765 C CA . GLN A 1 99 ? -2.336 -20.156 -8.477 1 98.56 99 GLN A CA 1
ATOM 766 C C . GLN A 1 99 ? -1.958 -18.781 -7.922 1 98.56 99 GLN A C 1
ATOM 768 O O . GLN A 1 99 ? -0.974 -18.188 -8.352 1 98.56 99 GLN A O 1
ATOM 773 N N . ILE A 1 100 ? -2.709 -18.297 -6.984 1 98 100 ILE A N 1
ATOM 774 C CA . ILE A 1 100 ? -2.418 -17 -6.352 1 98 100 ILE A CA 1
ATOM 775 C C . ILE A 1 100 ? -1.091 -17.094 -5.602 1 98 100 ILE A C 1
ATOM 777 O O . ILE A 1 100 ? -0.244 -16.203 -5.719 1 98 100 ILE A O 1
ATOM 781 N N . CYS A 1 101 ? -0.936 -18.125 -4.887 1 98.44 101 CYS A N 1
ATOM 782 C CA . CYS A 1 101 ? 0.315 -18.359 -4.18 1 98.44 101 CYS A CA 1
ATOM 783 C C . CYS A 1 101 ? 1.495 -18.375 -5.145 1 98.44 101 CYS A C 1
ATOM 785 O O . CYS A 1 101 ? 2.539 -17.781 -4.859 1 98.44 101 CYS A O 1
ATOM 787 N N . GLU A 1 102 ? 1.343 -19 -6.254 1 98.75 102 GLU A N 1
ATOM 788 C CA . GLU A 1 102 ? 2.418 -19.078 -7.238 1 98.75 102 GLU A CA 1
ATOM 789 C C . GLU A 1 102 ? 2.744 -17.719 -7.816 1 98.75 102 GLU A C 1
ATOM 791 O O . GLU A 1 102 ? 3.908 -17.406 -8.094 1 98.75 102 GLU A O 1
ATOM 796 N N . CYS A 1 103 ? 1.732 -16.891 -8.039 1 98.62 103 CYS A N 1
ATOM 797 C CA . CYS A 1 103 ? 1.975 -15.516 -8.469 1 98.62 103 CYS A CA 1
ATOM 798 C C . CYS A 1 103 ? 2.803 -14.758 -7.434 1 98.62 103 CYS A C 1
ATOM 800 O O . CYS A 1 103 ? 3.773 -14.086 -7.785 1 98.62 103 CYS A O 1
ATOM 802 N N . ASP A 1 104 ? 2.418 -14.898 -6.191 1 98.31 104 ASP A N 1
ATOM 803 C CA . ASP A 1 104 ? 3.086 -14.188 -5.105 1 98.31 104 ASP A CA 1
ATOM 804 C C . ASP A 1 104 ? 4.504 -14.711 -4.898 1 98.31 104 ASP A C 1
ATOM 806 O O . ASP A 1 104 ? 5.434 -13.93 -4.668 1 98.31 104 ASP A O 1
ATOM 810 N N . LYS A 1 105 ? 4.656 -15.977 -4.984 1 98.75 105 LYS A N 1
ATOM 811 C CA . LYS A 1 105 ? 5.977 -16.594 -4.941 1 98.75 105 LYS A CA 1
ATOM 812 C C . LYS A 1 105 ? 6.887 -16.031 -6.031 1 98.75 105 LYS A C 1
ATOM 814 O O . LYS A 1 105 ? 8.023 -15.656 -5.762 1 98.75 105 LYS A O 1
ATOM 819 N N . ALA A 1 106 ? 6.402 -16.016 -7.219 1 98.75 106 ALA A N 1
ATOM 820 C CA . ALA A 1 106 ? 7.18 -15.516 -8.344 1 98.75 106 ALA A CA 1
ATOM 821 C C . ALA A 1 106 ? 7.598 -14.062 -8.125 1 98.75 106 ALA A C 1
ATOM 823 O O . ALA A 1 106 ? 8.727 -13.68 -8.445 1 98.75 106 ALA A O 1
ATOM 824 N N . LEU A 1 107 ? 6.641 -13.242 -7.629 1 98.69 107 LEU A N 1
ATOM 825 C CA . LEU A 1 107 ? 6.98 -11.852 -7.32 1 98.69 107 LEU A CA 1
ATOM 826 C C . LEU A 1 107 ? 8.117 -11.789 -6.309 1 98.69 107 LEU A C 1
ATOM 828 O O . LEU A 1 107 ? 9.109 -11.086 -6.523 1 98.69 107 LEU A O 1
ATOM 832 N N . ALA A 1 108 ? 7.988 -12.516 -5.215 1 98.56 108 ALA A N 1
ATOM 833 C CA . ALA A 1 108 ? 8.977 -12.469 -4.141 1 98.56 108 ALA A CA 1
ATOM 834 C C . ALA A 1 108 ? 10.359 -12.859 -4.656 1 98.56 108 ALA A C 1
ATOM 836 O O . ALA A 1 108 ? 11.359 -12.195 -4.348 1 98.56 108 ALA A O 1
ATOM 837 N N . ILE A 1 109 ? 10.438 -13.891 -5.422 1 98.81 109 ILE A N 1
ATOM 838 C CA . ILE A 1 109 ? 11.695 -14.359 -5.984 1 98.81 109 ILE A CA 1
ATOM 839 C C . ILE A 1 109 ? 12.258 -13.312 -6.945 1 98.81 109 ILE A C 1
ATOM 841 O O . ILE A 1 109 ? 13.445 -13.008 -6.914 1 98.81 109 ILE A O 1
ATOM 845 N N . CYS A 1 110 ? 11.406 -12.797 -7.77 1 98.88 110 CYS A N 1
ATOM 846 C CA . CYS A 1 110 ? 11.82 -11.766 -8.719 1 98.88 110 CYS A CA 1
ATOM 847 C C . CYS A 1 110 ? 12.43 -10.57 -7.992 1 98.88 110 CYS A C 1
ATOM 849 O O . CYS A 1 110 ? 13.469 -10.055 -8.398 1 98.88 110 CYS A O 1
ATOM 851 N N . LEU A 1 111 ? 11.773 -10.117 -6.941 1 98.56 111 LEU A N 1
ATOM 852 C CA . LEU A 1 111 ? 12.281 -8.992 -6.168 1 98.56 111 LEU A CA 1
ATOM 853 C C . LEU A 1 111 ? 13.633 -9.328 -5.543 1 98.56 111 LEU A C 1
ATOM 855 O O . LEU A 1 111 ? 14.531 -8.484 -5.523 1 98.56 111 LEU A O 1
ATOM 859 N N . ARG A 1 112 ? 13.781 -10.523 -5.059 1 98.56 112 ARG A N 1
ATO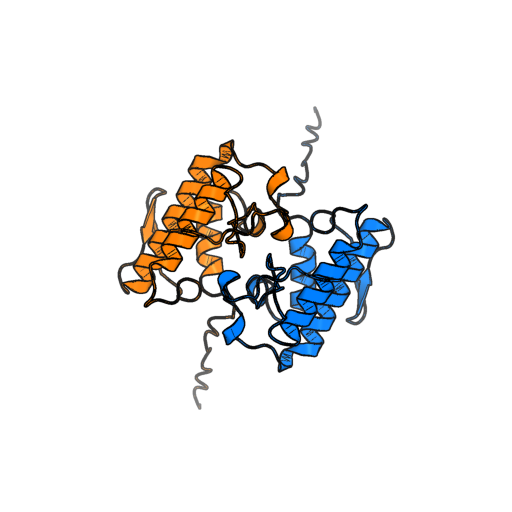M 860 C CA . ARG A 1 112 ? 15.07 -10.953 -4.52 1 98.56 112 ARG A CA 1
ATOM 861 C C . ARG A 1 112 ? 16.156 -10.906 -5.59 1 98.56 112 ARG A C 1
ATOM 863 O O . ARG A 1 112 ? 17.25 -10.391 -5.344 1 98.56 112 ARG A O 1
ATOM 870 N N . GLU A 1 113 ? 15.859 -11.375 -6.715 1 98.62 113 GLU A N 1
ATOM 871 C CA . GLU A 1 113 ? 16.828 -11.461 -7.805 1 98.62 113 GLU A CA 1
ATOM 872 C C . GLU A 1 113 ? 17.219 -10.078 -8.312 1 98.62 113 GLU A C 1
ATOM 874 O O . GLU A 1 113 ? 18.203 -9.93 -9.023 1 98.62 113 GLU A O 1
ATOM 8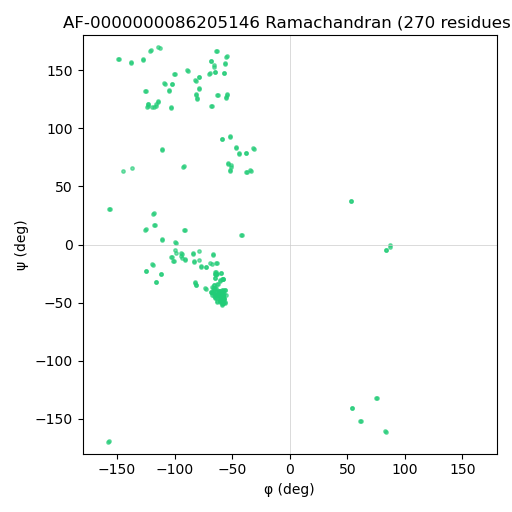79 N N . ASN A 1 114 ? 16.422 -9.094 -7.977 1 98.38 114 ASN A N 1
ATOM 880 C CA . ASN A 1 114 ? 16.703 -7.738 -8.461 1 98.38 114 ASN A CA 1
ATOM 881 C C . ASN A 1 114 ? 16.969 -6.777 -7.305 1 98.38 114 ASN A C 1
ATOM 883 O O . ASN A 1 114 ? 16.656 -5.59 -7.395 1 98.38 114 ASN A O 1
ATOM 887 N N . LEU A 1 115 ? 17.438 -7.285 -6.223 1 97.38 115 LEU A N 1
ATOM 888 C CA . LEU A 1 115 ? 17.812 -6.461 -5.078 1 97.38 115 LEU A CA 1
ATOM 889 C C . LEU A 1 115 ? 18.859 -5.426 -5.465 1 97.38 115 LEU A C 1
ATOM 891 O O . LEU A 1 115 ? 18.859 -4.305 -4.945 1 97.38 115 LEU A O 1
ATOM 895 N N . ASP A 1 116 ? 19.641 -5.758 -6.398 1 95.12 116 ASP A N 1
ATOM 896 C CA . ASP A 1 116 ? 20.781 -4.91 -6.77 1 95.12 116 ASP A CA 1
ATOM 897 C C . ASP A 1 116 ? 20.312 -3.715 -7.598 1 95.12 116 ASP A C 1
ATOM 899 O O . ASP A 1 116 ? 21.047 -2.727 -7.727 1 95.12 116 ASP A O 1
ATOM 903 N N . THR A 1 117 ? 19.188 -3.771 -8.172 1 91.94 117 THR A N 1
ATOM 904 C CA . THR A 1 117 ? 18.688 -2.68 -8.992 1 91.94 117 THR A CA 1
ATOM 905 C C . THR A 1 117 ? 17.688 -1.823 -8.211 1 91.94 117 THR A C 1
ATOM 907 O O . THR A 1 117 ? 17.219 -0.806 -8.711 1 91.94 117 THR A O 1
ATOM 910 N N . TYR A 1 118 ? 17.375 -2.287 -6.953 1 95.06 118 TYR A N 1
ATOM 911 C CA . TYR A 1 118 ? 16.469 -1.512 -6.113 1 95.06 118 TYR A CA 1
ATOM 912 C C . TYR A 1 118 ? 16.969 -0.082 -5.945 1 95.06 118 TYR A C 1
ATOM 914 O O . TYR A 1 118 ? 18.125 0.138 -5.574 1 95.06 118 TYR A O 1
ATOM 922 N N . ASN A 1 119 ? 16.109 0.88 -6.242 1 95.12 119 ASN A N 1
ATOM 923 C CA . ASN A 1 119 ? 16.438 2.305 -6.207 1 95.12 119 ASN A CA 1
ATOM 924 C C . ASN A 1 119 ? 15.555 3.049 -5.203 1 95.12 119 ASN A C 1
ATOM 926 O O . ASN A 1 119 ? 14.352 3.188 -5.406 1 95.12 119 ASN A O 1
ATOM 930 N N . GLU A 1 120 ? 16.141 3.615 -4.219 1 89.38 120 GLU A N 1
ATOM 931 C CA . GLU A 1 120 ? 15.391 4.301 -3.172 1 89.38 120 GLU A CA 1
ATOM 932 C C . GLU A 1 120 ? 14.648 5.512 -3.729 1 89.38 120 GLU A C 1
ATOM 934 O O . GLU A 1 120 ? 13.633 5.941 -3.166 1 89.38 120 GLU A O 1
ATOM 939 N N . GLY A 1 121 ? 15.141 6.031 -4.844 1 90 121 GLY A N 1
ATOM 940 C CA . GLY A 1 121 ? 14.484 7.156 -5.484 1 90 121 GLY A CA 1
ATOM 941 C C . GLY A 1 121 ? 13.117 6.809 -6.039 1 90 121 GLY A C 1
ATOM 942 O O . GLY A 1 121 ? 12.328 7.699 -6.371 1 90 121 GLY A O 1
ATOM 943 N N . TYR A 1 122 ? 12.805 5.465 -6.004 1 93.25 122 TYR A N 1
ATOM 944 C CA . TYR A 1 122 ? 11.531 5.02 -6.574 1 93.25 122 TYR A CA 1
ATOM 945 C C . TYR A 1 122 ? 10.586 4.531 -5.48 1 93.25 122 TYR A C 1
ATOM 947 O O . TYR A 1 122 ? 9.5 4.027 -5.773 1 93.25 122 TYR A O 1
ATOM 955 N N . THR A 1 123 ? 10.812 4.562 -4.09 1 88.38 123 THR A N 1
ATOM 956 C CA . THR A 1 123 ? 10.008 4.039 -2.99 1 88.38 123 THR A CA 1
ATOM 957 C C . THR A 1 123 ? 8.836 4.973 -2.688 1 88.38 123 THR A C 1
ATOM 959 O O . THR A 1 123 ? 7.922 4.605 -1.951 1 88.38 123 THR A O 1
ATOM 962 N N . VAL A 1 124 ? 8.656 6.078 -3.229 1 84.75 124 VAL A N 1
ATOM 963 C CA . VAL A 1 124 ? 7.555 7.023 -3.08 1 84.75 124 VAL A CA 1
ATOM 964 C C . VAL A 1 124 ? 7.277 7.703 -4.418 1 84.75 124 VAL A C 1
ATOM 966 O O . VAL A 1 124 ? 7.484 8.914 -4.562 1 84.75 124 VAL A O 1
ATOM 969 N N . TYR A 1 125 ? 6.902 6.82 -5.23 1 85.38 125 TYR A N 1
ATOM 970 C CA . TYR A 1 125 ? 6.691 7.281 -6.594 1 85.38 125 TYR A CA 1
ATOM 971 C C . TYR A 1 125 ? 5.203 7.445 -6.891 1 85.38 125 TYR A C 1
ATOM 973 O O . TYR A 1 125 ? 4.445 6.473 -6.855 1 85.38 125 TYR A O 1
ATOM 981 N N . TRP A 1 126 ? 4.801 8.594 -7.176 1 78.19 126 TRP A N 1
ATOM 982 C CA . TRP A 1 126 ? 3.389 8.898 -7.391 1 78.19 126 TRP A CA 1
ATOM 983 C C . TRP A 1 126 ? 2.941 8.469 -8.781 1 78.19 126 TRP A C 1
ATOM 985 O O . TRP A 1 126 ? 3.674 8.641 -9.758 1 78.19 126 TRP A O 1
ATOM 995 N N . ASN A 1 127 ? 1.732 8.016 -8.828 1 81.69 127 ASN A N 1
ATOM 996 C CA . ASN A 1 127 ? 1.21 7.504 -10.086 1 81.69 127 ASN A CA 1
ATOM 997 C C . ASN A 1 127 ? 1.105 8.609 -11.141 1 81.69 127 ASN A C 1
ATOM 999 O O . ASN A 1 127 ? 1.165 8.336 -12.336 1 81.69 127 ASN A O 1
ATOM 1003 N N . LEU A 1 128 ? 0.906 9.812 -10.656 1 78.12 128 LEU A N 1
ATOM 1004 C CA . LEU A 1 128 ? 0.784 10.922 -11.594 1 78.12 128 LEU A CA 1
ATOM 1005 C C . LEU A 1 128 ? 2.045 11.062 -12.445 1 78.12 128 LEU A C 1
ATOM 1007 O O . LEU A 1 128 ? 2.004 11.625 -13.539 1 78.12 128 LEU A O 1
ATOM 1011 N N . LYS A 1 129 ? 3.174 10.586 -11.953 1 85.75 129 LYS A N 1
ATOM 1012 C CA . LYS A 1 129 ? 4.441 10.672 -12.672 1 85.75 129 LYS A CA 1
ATOM 1013 C C . LYS A 1 129 ? 4.586 9.523 -13.672 1 85.75 129 LYS A C 1
ATOM 1015 O O . LYS A 1 129 ? 5.52 9.516 -14.477 1 85.75 129 LYS A O 1
ATOM 1020 N N . CYS A 1 130 ? 3.65 8.641 -13.57 1 89.81 130 CYS A N 1
ATOM 1021 C CA . CYS A 1 130 ? 3.699 7.48 -14.461 1 89.81 130 CYS A CA 1
ATOM 1022 C C . CYS A 1 130 ? 2.967 7.762 -15.766 1 89.81 130 CYS A C 1
ATOM 1024 O O . CYS A 1 130 ? 2.111 8.648 -15.82 1 89.81 130 CYS A O 1
ATOM 1026 N N . GLY A 1 131 ? 3.363 7.16 -16.891 1 87.88 131 GLY A N 1
ATOM 1027 C CA . GLY A 1 131 ? 2.594 7.25 -18.125 1 87.88 131 GLY A CA 1
ATOM 1028 C C . GLY A 1 131 ? 1.154 6.797 -17.969 1 87.88 131 GLY A C 1
ATOM 1029 O O . GLY A 1 131 ? 0.832 6.062 -17.031 1 87.88 131 GLY A O 1
ATOM 1030 N N . LYS A 1 132 ? 0.302 7.16 -18.859 1 83.69 132 LYS A N 1
ATOM 1031 C CA . LYS A 1 132 ? -1.132 6.914 -18.734 1 83.69 132 LYS A CA 1
ATOM 1032 C C . LYS A 1 132 ? -1.533 5.617 -19.422 1 83.69 132 LYS A C 1
ATOM 1034 O O . LYS A 1 132 ? -2.643 5.117 -19.234 1 83.69 132 LYS A O 1
ATOM 1039 N N . GLU A 1 133 ? -0.663 5.141 -20.125 1 88.62 133 GLU A N 1
ATOM 1040 C CA . GLU A 1 133 ? -0.998 3.91 -20.828 1 88.62 133 GLU A CA 1
ATOM 1041 C C . GLU A 1 133 ? -1.302 2.777 -19.844 1 88.62 133 GLU A C 1
ATOM 1043 O O . GLU A 1 133 ? -0.51 2.5 -18.953 1 88.62 133 GLU A O 1
ATOM 1048 N N . PRO A 1 134 ? -2.402 2.135 -20 1 87 134 PRO A N 1
ATOM 1049 C CA . PRO A 1 134 ? -2.773 1.06 -19.078 1 87 134 PRO A CA 1
ATOM 1050 C C . PRO A 1 134 ? -1.868 -0.164 -19.203 1 87 134 PRO A C 1
ATOM 1052 O O . PRO A 1 134 ? -1.238 -0.365 -20.25 1 87 134 PRO A O 1
ATOM 1055 N N . LEU A 1 135 ? -1.883 -0.871 -18.156 1 89.06 135 LEU A N 1
ATOM 1056 C CA . LEU A 1 135 ? -1.153 -2.135 -18.125 1 89.06 135 LEU A CA 1
ATOM 1057 C C . LEU A 1 135 ? -1.563 -3.037 -19.281 1 89.06 135 LEU A C 1
ATOM 1059 O O . LEU A 1 135 ? -2.754 -3.184 -19.562 1 89.06 135 LEU A O 1
ATOM 1063 N N . LYS A 1 136 ? -0.559 -3.553 -20.031 1 89.38 136 LYS A N 1
ATOM 1064 C CA . LYS A 1 136 ? -0.77 -4.578 -21.047 1 89.38 136 LYS A CA 1
ATOM 1065 C C . LYS A 1 136 ? -0.08 -5.883 -20.672 1 89.38 136 LYS A C 1
ATOM 1067 O O . LYS A 1 136 ? 1.126 -5.902 -20.406 1 89.38 136 LYS A O 1
ATOM 1072 N N . CYS A 1 137 ? -0.904 -6.812 -20.625 1 91.62 137 CYS A N 1
ATOM 1073 C CA . CYS A 1 137 ? -0.374 -8.125 -20.266 1 91.62 137 CYS A CA 1
ATOM 1074 C C . CYS A 1 137 ? -0.314 -9.039 -21.484 1 91.62 137 CYS A C 1
ATOM 1076 O O . CYS A 1 137 ? -1.147 -8.93 -22.391 1 91.62 137 CYS A O 1
ATOM 1078 N N . MET B 1 1 ? 41.125 -0.414 24.953 1 27.38 1 MET B N 1
ATOM 1079 C CA . MET B 1 1 ? 39.719 -0.763 24.844 1 27.38 1 MET B CA 1
ATOM 1080 C C . MET B 1 1 ? 39 0.158 23.859 1 27.38 1 MET B C 1
ATOM 1082 O O . MET B 1 1 ? 38.875 1.355 24.109 1 27.38 1 MET B O 1
ATOM 1086 N N . LYS B 1 2 ? 39.281 -0.007 22.516 1 37.44 2 LYS B N 1
ATOM 1087 C CA . LYS B 1 2 ? 38.75 0.769 21.406 1 37.44 2 LYS B CA 1
ATOM 1088 C C . LYS B 1 2 ? 37.219 0.689 21.359 1 37.44 2 LYS B C 1
ATOM 1090 O O . LYS B 1 2 ? 36.656 -0.404 21.344 1 37.44 2 LYS B O 1
ATOM 1095 N N . THR B 1 3 ? 36.406 1.629 22.031 1 34.56 3 THR B N 1
ATOM 1096 C CA . THR B 1 3 ? 34.969 1.783 22 1 34.56 3 THR B CA 1
ATOM 1097 C C . THR B 1 3 ? 34.438 1.732 20.562 1 34.56 3 THR B C 1
ATOM 1099 O O . THR B 1 3 ? 34.875 2.52 19.703 1 34.56 3 THR B O 1
ATOM 1102 N N . PHE B 1 4 ? 34.219 0.582 20.016 1 40.72 4 PHE B N 1
ATOM 1103 C CA . PHE B 1 4 ? 33.562 0.359 18.734 1 40.72 4 PHE B CA 1
ATOM 1104 C C . PHE B 1 4 ? 32.188 1.051 18.688 1 40.72 4 PHE B C 1
ATOM 1106 O O . PHE B 1 4 ? 31.266 0.656 19.406 1 40.72 4 PHE B O 1
ATOM 1113 N N . TRP B 1 5 ? 32.156 2.393 18.641 1 35.12 5 TRP B N 1
ATOM 1114 C CA . TRP B 1 5 ? 30.906 3.119 18.391 1 35.12 5 TRP B CA 1
ATOM 1115 C C . TRP B 1 5 ? 30.188 2.582 17.156 1 35.12 5 TRP B C 1
ATOM 1117 O O . TRP B 1 5 ? 30.703 2.699 16.047 1 35.12 5 TRP B O 1
ATOM 1127 N N . GLY B 1 6 ? 29.672 1.384 17.203 1 35.66 6 GLY B N 1
ATOM 1128 C CA . GLY B 1 6 ? 28.875 0.923 16.078 1 35.66 6 GLY B CA 1
ATOM 1129 C C . GLY B 1 6 ? 27.766 1.894 15.688 1 35.66 6 GLY B C 1
ATOM 1130 O O . GLY B 1 6 ? 27 2.344 16.547 1 35.66 6 GLY B O 1
ATOM 1131 N N . LEU B 1 7 ? 27.984 2.787 14.773 1 37.91 7 LEU B N 1
ATOM 1132 C CA . LEU B 1 7 ? 27.016 3.67 14.156 1 37.91 7 LEU B CA 1
ATOM 1133 C C . LEU B 1 7 ? 25.734 2.904 13.797 1 37.91 7 LEU B C 1
ATOM 1135 O O . LEU B 1 7 ? 25.781 1.979 12.977 1 37.91 7 LEU B O 1
ATOM 1139 N N . VAL B 1 8 ? 24.891 2.631 14.719 1 34.88 8 VAL B N 1
ATOM 1140 C CA . VAL B 1 8 ? 23.562 2.17 14.352 1 34.88 8 VAL B CA 1
ATOM 1141 C C . VAL B 1 8 ? 22.938 3.133 13.344 1 34.88 8 VAL B C 1
ATOM 1143 O O . VAL B 1 8 ? 22.656 4.289 13.672 1 34.88 8 VAL B O 1
ATOM 1146 N N . VAL B 1 9 ? 23.531 3.25 12.18 1 35.94 9 VAL B N 1
ATOM 1147 C CA . VAL B 1 9 ? 22.766 3.943 11.148 1 35.94 9 VAL B CA 1
ATOM 1148 C C . VAL B 1 9 ? 21.281 3.574 11.258 1 35.94 9 VAL B C 1
ATOM 1150 O O . VAL B 1 9 ? 20.922 2.404 11.125 1 35.94 9 VAL B O 1
ATOM 1153 N N . LEU B 1 10 ? 20.625 4.195 12.195 1 35.5 10 LEU B N 1
ATOM 1154 C CA . LEU B 1 10 ? 19.172 4.133 12.117 1 35.5 10 LEU B CA 1
ATOM 1155 C C . LEU B 1 10 ? 18.703 4.191 10.672 1 35.5 10 LEU B C 1
ATOM 1157 O O . LEU B 1 10 ? 18.859 5.219 10 1 35.5 10 LEU B O 1
ATOM 1161 N N . LEU B 1 11 ? 19.062 3.252 9.898 1 37.56 11 LEU B N 1
ATOM 1162 C CA . LEU B 1 11 ? 18.562 3.08 8.547 1 37.56 11 LEU B CA 1
ATOM 1163 C C . LEU B 1 11 ? 17.109 3.523 8.453 1 37.56 11 LEU B C 1
ATOM 1165 O O . LEU B 1 11 ? 16.234 2.943 9.102 1 37.56 11 LEU B O 1
ATOM 1169 N N . VAL B 1 12 ? 16.859 4.875 8.711 1 46.94 12 VAL B N 1
ATOM 1170 C CA . VAL B 1 12 ? 15.516 5.289 8.305 1 46.94 12 VAL B CA 1
ATOM 1171 C C . VAL B 1 12 ? 15.062 4.477 7.098 1 46.94 12 VAL B C 1
ATOM 1173 O O . VAL B 1 12 ? 15.672 4.555 6.027 1 46.94 12 VAL B O 1
ATOM 1176 N N . GLY B 1 13 ? 14.57 3.309 7.25 1 55.53 13 GLY B N 1
ATOM 1177 C CA . GLY B 1 13 ? 14.242 2.324 6.23 1 55.53 13 GLY B CA 1
ATOM 1178 C C . GLY B 1 13 ? 13.281 2.846 5.184 1 55.53 13 GLY B C 1
ATOM 1179 O O . GLY B 1 13 ? 12.711 3.93 5.34 1 55.53 13 GLY B O 1
ATOM 1180 N N . ALA B 1 14 ? 13.25 2.303 3.959 1 61.41 14 ALA B N 1
ATOM 1181 C CA . ALA B 1 14 ? 12.445 2.504 2.756 1 61.41 14 ALA B CA 1
ATOM 1182 C C . ALA B 1 14 ? 10.969 2.691 3.104 1 61.41 14 ALA B C 1
ATOM 1184 O O . ALA B 1 14 ? 10.172 3.076 2.25 1 61.41 14 ALA B O 1
ATOM 1185 N N . GLU B 1 15 ? 10.664 2.816 4.516 1 74.56 15 GLU B N 1
ATOM 1186 C CA . GLU B 1 15 ? 9.25 2.814 4.875 1 74.56 15 GLU B CA 1
ATOM 1187 C C . GLU B 1 15 ? 8.75 4.23 5.156 1 74.56 15 GLU B C 1
ATOM 1189 O O . GLU B 1 15 ? 7.539 4.477 5.164 1 74.56 15 GLU B O 1
ATOM 1194 N N . GLY B 1 16 ? 9.586 5.223 5.336 1 75.69 16 GLY B N 1
ATOM 1195 C CA . GLY B 1 16 ? 9.195 6.598 5.625 1 75.69 16 GLY B CA 1
ATOM 1196 C C . GLY B 1 16 ? 8.273 6.715 6.824 1 75.69 16 GLY B C 1
ATOM 1197 O O . GLY B 1 16 ? 8.516 6.094 7.863 1 75.69 16 GLY B O 1
ATOM 1198 N N . ASN B 1 17 ? 7.312 7.617 6.672 1 87.75 17 ASN B N 1
ATOM 1199 C CA . ASN B 1 17 ? 6.406 7.844 7.793 1 87.75 17 ASN B CA 1
ATOM 1200 C C . ASN B 1 17 ? 5.176 6.945 7.711 1 87.75 17 ASN B C 1
ATOM 1202 O O . ASN B 1 17 ? 4.203 7.152 8.438 1 87.75 17 ASN B O 1
ATOM 1206 N N . PHE B 1 18 ? 5.176 5.965 6.871 1 87.56 18 PHE B N 1
ATOM 1207 C CA . PHE B 1 18 ? 4.043 5.07 6.66 1 87.56 18 PHE B CA 1
ATOM 1208 C C . PHE B 1 18 ? 3.623 4.414 7.969 1 87.56 18 PHE B C 1
ATOM 1210 O O . PHE B 1 18 ? 2.43 4.254 8.234 1 87.56 18 PHE B O 1
ATOM 1217 N N . PHE B 1 19 ? 4.551 4.039 8.781 1 86.69 19 PHE B N 1
ATOM 1218 C CA . PHE B 1 19 ? 4.227 3.363 10.031 1 86.69 19 PHE B CA 1
ATOM 1219 C C . PHE B 1 19 ? 3.514 4.309 10.992 1 86.69 19 PHE B C 1
ATOM 1221 O O . PHE B 1 19 ? 2.568 3.912 11.68 1 86.69 19 PHE B O 1
ATOM 1228 N N . GLN B 1 20 ? 4.027 5.551 11.078 1 93.56 20 GLN B N 1
ATOM 1229 C CA . GLN B 1 20 ? 3.367 6.539 11.922 1 93.56 20 GLN B CA 1
ATOM 1230 C C . GLN B 1 20 ? 1.927 6.773 11.477 1 93.56 20 GLN B C 1
ATOM 1232 O O . GLN B 1 20 ? 1.01 6.797 12.297 1 93.56 20 GLN B O 1
ATOM 1237 N N . LEU B 1 21 ? 1.791 6.91 10.195 1 95.5 21 LEU B N 1
ATOM 1238 C CA . LEU B 1 21 ? 0.448 7.062 9.641 1 95.5 21 LEU B CA 1
ATOM 1239 C C . LEU B 1 21 ? -0.414 5.848 9.961 1 95.5 21 LEU B C 1
ATOM 1241 O O . LEU B 1 21 ? -1.56 5.988 10.398 1 95.5 21 LEU B O 1
ATOM 1245 N N . GLY B 1 22 ? 0.097 4.715 9.75 1 94.25 22 GLY B N 1
ATOM 1246 C CA . GLY B 1 22 ? -0.637 3.492 10.039 1 94.25 22 GLY B CA 1
ATOM 1247 C C . GLY B 1 22 ? -1.098 3.4 11.484 1 94.25 22 GLY B C 1
ATOM 1248 O O . GLY B 1 22 ? -2.23 2.996 11.75 1 94.25 22 GLY B O 1
ATOM 1249 N N . LYS B 1 23 ? -0.227 3.688 12.367 1 94.38 23 LYS B N 1
ATOM 1250 C CA . LYS B 1 23 ? -0.566 3.672 13.789 1 94.38 23 LYS B CA 1
ATOM 1251 C C . LYS B 1 23 ? -1.696 4.648 14.094 1 94.38 23 LYS B C 1
ATOM 1253 O O . LYS B 1 23 ? -2.631 4.32 14.828 1 94.38 23 LYS B O 1
ATOM 1258 N N . MET B 1 24 ? -1.638 5.848 13.547 1 96.88 24 MET B N 1
ATOM 1259 C CA . MET B 1 24 ? -2.697 6.832 13.75 1 96.88 24 MET B CA 1
ATOM 1260 C C . MET B 1 24 ? -4.039 6.293 13.266 1 96.88 24 MET B C 1
ATOM 1262 O O . MET B 1 24 ? -5.055 6.438 13.945 1 96.88 24 MET B O 1
ATOM 1266 N N . ILE B 1 25 ? -3.994 5.742 12.094 1 97.19 25 ILE B N 1
ATOM 1267 C CA . ILE B 1 25 ? -5.219 5.219 11.508 1 97.19 25 ILE B CA 1
ATOM 1268 C C . ILE B 1 25 ? -5.781 4.109 12.391 1 97.19 25 ILE B C 1
ATOM 1270 O O . ILE B 1 25 ? -6.98 4.086 12.688 1 97.19 25 ILE B O 1
ATOM 1274 N N . GLN B 1 26 ? -4.938 3.248 12.867 1 95.44 26 GLN B N 1
ATOM 1275 C CA . GLN B 1 26 ? -5.383 2.145 13.711 1 95.44 26 GLN B CA 1
ATOM 1276 C C . GLN B 1 26 ? -5.965 2.658 15.023 1 95.44 26 GLN B C 1
ATOM 1278 O O . GLN B 1 26 ? -6.996 2.162 15.484 1 95.44 26 GLN B O 1
ATOM 1283 N N . GLU B 1 27 ? -5.348 3.564 15.562 1 96 27 GLU B N 1
ATOM 1284 C CA . GLU B 1 27 ? -5.805 4.121 16.828 1 96 27 GLU B CA 1
ATOM 1285 C C . GLU B 1 27 ? -7.152 4.816 16.688 1 96 27 GLU B C 1
ATOM 1287 O O . GLU B 1 27 ? -7.996 4.754 17.578 1 96 27 GLU B O 1
ATOM 1292 N N . GLU B 1 28 ? -7.332 5.477 15.57 1 97.94 28 GLU B N 1
ATOM 1293 C CA . GLU B 1 28 ? -8.562 6.234 15.359 1 97.94 28 GLU B CA 1
ATOM 1294 C C . GLU B 1 28 ? -9.695 5.324 14.891 1 97.94 28 GLU B C 1
ATOM 1296 O O . GLU B 1 28 ? -10.852 5.508 15.281 1 97.94 28 GLU B O 1
ATOM 1301 N N . THR B 1 29 ? -9.43 4.32 14.125 1 97.31 29 THR B N 1
ATOM 1302 C CA . THR B 1 29 ? -10.492 3.6 13.43 1 97.31 29 THR B CA 1
ATOM 1303 C C . THR B 1 29 ? -10.641 2.186 13.992 1 97.31 29 THR B C 1
ATOM 1305 O O . THR B 1 29 ? -11.664 1.535 13.781 1 97.31 29 THR B O 1
ATOM 1308 N N . GLY B 1 30 ? -9.547 1.674 14.562 1 95.5 30 GLY B N 1
ATOM 1309 C CA . GLY B 1 30 ? -9.523 0.273 14.953 1 95.5 30 GLY B CA 1
ATOM 1310 C C . GLY B 1 30 ? -9.172 -0.659 13.812 1 95.5 30 GLY B C 1
ATOM 1311 O O . GLY B 1 30 ? -9.031 -1.868 14.008 1 95.5 30 GLY B O 1
ATOM 1312 N N . LYS B 1 31 ? -9.031 -0.141 12.633 1 93.31 31 LYS B N 1
ATOM 1313 C CA . LYS B 1 31 ? -8.68 -0.941 11.461 1 93.31 31 LYS B CA 1
ATOM 1314 C C . LYS B 1 31 ? -7.195 -0.82 11.133 1 93.31 31 LYS B C 1
ATOM 1316 O O . LYS B 1 31 ? -6.59 0.228 11.367 1 93.31 31 LYS B O 1
ATOM 1321 N N . SER B 1 32 ? -6.66 -1.911 10.625 1 89.5 32 SER B N 1
ATOM 1322 C CA . SER B 1 32 ? -5.293 -1.854 10.117 1 89.5 32 SER B CA 1
ATOM 1323 C C . SER B 1 32 ? -5.191 -0.947 8.898 1 89.5 32 SER B C 1
ATOM 1325 O O . SER B 1 32 ? -6.152 -0.812 8.141 1 89.5 32 SER B O 1
ATOM 1327 N N . VAL B 1 33 ? -3.992 -0.361 8.68 1 90.94 33 VAL B N 1
ATOM 1328 C CA . VAL B 1 33 ? -3.732 0.495 7.527 1 90.94 33 VAL B CA 1
ATOM 1329 C C . VAL B 1 33 ? -3.992 -0.282 6.238 1 90.94 33 VAL B C 1
ATOM 1331 O O . VAL B 1 33 ? -4.375 0.301 5.219 1 90.94 33 VAL B O 1
ATOM 1334 N N . LEU B 1 34 ? -3.812 -1.547 6.223 1 86.94 34 LEU B N 1
ATOM 1335 C CA . LEU B 1 34 ? -3.939 -2.406 5.051 1 86.94 34 LEU B CA 1
ATOM 1336 C C . LEU B 1 34 ? -5.375 -2.408 4.531 1 86.94 34 LEU B C 1
ATOM 1338 O O . LEU B 1 34 ? -5.609 -2.678 3.352 1 86.94 34 LEU B O 1
ATOM 1342 N N . ALA B 1 35 ? -6.312 -2.123 5.453 1 90.69 35 ALA B N 1
ATOM 1343 C CA . ALA B 1 35 ? -7.711 -2.01 5.047 1 90.69 35 ALA B CA 1
ATOM 1344 C C . ALA B 1 35 ? -7.906 -0.849 4.074 1 90.69 35 ALA B C 1
ATOM 1346 O O . ALA B 1 35 ? -8.922 -0.777 3.379 1 90.69 35 ALA B O 1
ATOM 1347 N N . TYR B 1 36 ? -6.938 0.009 4.016 1 93.06 36 TYR B N 1
ATOM 1348 C CA . TYR B 1 36 ? -7.148 1.237 3.26 1 93.06 36 TYR B CA 1
ATOM 1349 C C . TYR B 1 36 ? -6.156 1.349 2.111 1 93.06 36 TYR B C 1
ATOM 1351 O O . TYR B 1 36 ? -6.355 2.137 1.183 1 93.06 36 TYR B O 1
ATOM 1359 N N . VAL B 1 37 ? -5.094 0.634 2.1 1 89.94 37 VAL B N 1
ATOM 1360 C CA . VAL B 1 37 ? -3.994 0.794 1.153 1 89.94 37 VAL B CA 1
ATOM 1361 C C . VAL B 1 37 ? -4.504 0.57 -0.27 1 89.94 37 VAL B C 1
ATOM 1363 O O . VAL B 1 37 ? -4.012 1.19 -1.216 1 89.94 37 VAL B O 1
ATOM 1366 N N . TRP B 1 38 ? -5.477 -0.264 -0.421 1 88.62 38 TRP B N 1
ATOM 1367 C CA . TRP B 1 38 ? -5.992 -0.598 -1.745 1 88.62 38 TRP B CA 1
ATOM 1368 C C . TRP B 1 38 ? -7.449 -0.179 -1.887 1 88.62 38 TRP B C 1
ATOM 1370 O O . TRP B 1 38 ? -8.172 -0.689 -2.75 1 88.62 38 TRP B O 1
ATOM 1380 N N . TYR B 1 39 ? -7.832 0.667 -0.99 1 93.69 39 TYR B N 1
ATOM 1381 C CA . TYR B 1 39 ? -9.234 1.065 -0.951 1 93.69 39 TYR B CA 1
ATOM 1382 C C . TYR B 1 39 ? -9.531 2.127 -2.004 1 93.69 39 TYR B C 1
ATOM 1384 O O . TYR B 1 39 ? -8.844 3.15 -2.072 1 93.69 39 TYR B O 1
ATOM 1392 N N . GLY B 1 40 ? -10.461 1.91 -2.826 1 94.81 40 GLY B N 1
ATOM 1393 C CA . GLY B 1 40 ? -10.992 2.91 -3.74 1 94.81 40 GLY B CA 1
ATOM 1394 C C . GLY B 1 40 ? -9.961 3.43 -4.723 1 94.81 40 GLY B C 1
ATOM 1395 O O . GLY B 1 40 ? -9.062 2.693 -5.133 1 94.81 40 GLY B O 1
ATOM 1396 N N . CYS B 1 41 ? -10.156 4.641 -5.156 1 93.94 41 CYS B N 1
ATOM 1397 C CA . CYS B 1 41 ? -9.367 5.207 -6.25 1 93.94 41 CYS B CA 1
ATOM 1398 C C . CYS B 1 41 ? -8.305 6.156 -5.719 1 93.94 41 CYS B C 1
ATOM 1400 O O . CYS B 1 41 ? -7.371 6.516 -6.441 1 93.94 41 CYS B O 1
ATOM 1402 N N . TYR B 1 42 ? -8.469 6.43 -4.434 1 94.06 42 TYR B N 1
ATOM 1403 C CA . TYR B 1 42 ? -7.57 7.48 -3.975 1 94.06 42 TYR B CA 1
ATOM 1404 C C . TYR B 1 42 ? -6.746 7.008 -2.785 1 94.06 42 TYR B C 1
ATOM 1406 O O . TYR B 1 42 ? -5.723 7.613 -2.453 1 94.06 42 TYR B O 1
ATOM 1414 N N . CYS B 1 43 ? -7.215 5.996 -2.037 1 94.75 43 CYS B N 1
ATOM 1415 C CA . CYS B 1 43 ? -6.371 5.461 -0.976 1 94.75 43 CYS B CA 1
ATOM 1416 C C . CYS B 1 43 ? -5.184 4.699 -1.556 1 94.75 43 CYS B C 1
ATOM 1418 O O . CYS B 1 43 ? -5.266 4.164 -2.662 1 94.75 43 CYS B O 1
ATOM 1420 N N . GLY B 1 44 ? -4.074 4.754 -0.884 1 89.5 44 GLY B N 1
ATOM 1421 C CA . GLY B 1 44 ? -2.871 4.141 -1.421 1 89.5 44 GLY B CA 1
ATOM 1422 C C . GLY B 1 44 ? -2.234 4.949 -2.533 1 89.5 44 GLY B C 1
ATOM 1423 O O . GLY B 1 44 ? -2.055 6.164 -2.4 1 89.5 44 GLY B O 1
ATOM 1424 N N . LYS B 1 45 ? -1.883 4.305 -3.635 1 87.19 45 LYS B N 1
ATOM 1425 C CA . LYS B 1 45 ? -1.14 4.969 -4.699 1 87.19 45 LYS B CA 1
ATOM 1426 C C . LYS B 1 45 ? -2.086 5.59 -5.723 1 87.19 45 LYS B C 1
ATOM 1428 O O . LYS B 1 45 ? -1.661 6.383 -6.566 1 87.19 45 LYS B O 1
ATOM 1433 N N . GLY B 1 46 ? -3.301 5.266 -5.668 1 83.94 46 GLY B N 1
ATOM 1434 C CA . GLY B 1 46 ? -4.258 5.785 -6.629 1 83.94 46 GLY B CA 1
ATOM 1435 C C . GLY B 1 46 ? -4.453 7.285 -6.523 1 83.94 46 GLY B C 1
ATOM 1436 O O . GLY B 1 46 ? -4.355 7.855 -5.434 1 83.94 46 GLY B O 1
ATOM 1437 N N . ARG B 1 47 ? -4.758 7.926 -7.723 1 88.25 47 ARG B N 1
ATOM 1438 C CA . ARG B 1 47 ? -4.918 9.375 -7.754 1 88.25 47 ARG B CA 1
ATOM 1439 C C . ARG B 1 47 ? -5.77 9.805 -8.945 1 88.25 47 ARG B C 1
ATOM 1441 O O . ARG B 1 47 ? -5.566 10.883 -9.5 1 88.25 47 ARG B O 1
ATOM 1448 N N . THR B 1 48 ? -6.652 9 -9.336 1 89 48 THR B N 1
ATOM 1449 C CA . THR B 1 48 ? -7.418 9.344 -10.531 1 89 48 THR B CA 1
ATOM 1450 C C . THR B 1 48 ? -8.898 9.023 -10.336 1 89 48 THR B C 1
ATOM 1452 O O . THR B 1 48 ? -9.258 8.266 -9.438 1 89 48 THR B O 1
ATOM 1455 N N . GLY B 1 49 ? -9.727 9.766 -11.156 1 92.44 49 GLY B N 1
ATOM 1456 C CA . GLY B 1 49 ? -11.156 9.492 -11.156 1 92.44 49 GLY B CA 1
ATOM 1457 C C . GLY B 1 49 ? -11.898 10.203 -10.031 1 92.44 49 GLY B C 1
ATOM 1458 O O . GLY B 1 49 ? -11.477 11.273 -9.586 1 92.44 49 GLY B O 1
ATOM 1459 N N . GLN B 1 50 ? -13.094 9.656 -9.781 1 95.25 50 GLN B N 1
ATOM 1460 C CA . GLN B 1 50 ? -13.898 10.156 -8.68 1 95.25 50 GLN B CA 1
ATOM 1461 C C . GLN B 1 50 ? -13.828 9.227 -7.473 1 95.25 50 GLN B C 1
ATOM 1463 O O . GLN B 1 50 ? -13.797 8 -7.629 1 95.25 50 GLN B O 1
ATOM 1468 N N . PRO B 1 51 ? -13.711 9.891 -6.316 1 96.38 51 PRO B N 1
ATOM 1469 C CA . PRO B 1 51 ? -13.758 9 -5.152 1 96.38 51 PRO B CA 1
ATOM 1470 C C . PRO B 1 51 ? -15.031 8.164 -5.102 1 96.38 51 PRO B C 1
ATOM 1472 O O . PRO B 1 51 ? -16.109 8.633 -5.484 1 96.38 51 PRO B O 1
ATOM 1475 N N . LEU B 1 52 ? -14.93 7.004 -4.598 1 97.25 52 LEU B N 1
ATOM 1476 C CA . LEU B 1 52 ? -16.047 6.059 -4.652 1 97.25 52 LEU B CA 1
ATOM 1477 C C . LEU B 1 52 ? -17.047 6.324 -3.535 1 97.25 52 LEU B C 1
ATOM 1479 O O . LEU B 1 52 ? -18.234 6.027 -3.674 1 97.25 52 LEU B O 1
ATOM 1483 N N . ASP B 1 53 ? -16.609 6.758 -2.408 1 97.62 53 ASP B N 1
ATOM 1484 C CA . ASP B 1 53 ? -17.422 7.059 -1.238 1 97.62 53 ASP B CA 1
ATOM 1485 C C . ASP B 1 53 ? -16.719 8.047 -0.311 1 97.62 53 ASP B C 1
ATOM 1487 O O . ASP B 1 53 ? -15.711 8.641 -0.688 1 97.62 53 ASP B O 1
ATOM 1491 N N . ALA B 1 54 ? -17.25 8.227 0.874 1 98.38 54 ALA B N 1
ATOM 1492 C CA . ALA B 1 54 ? -16.688 9.219 1.796 1 98.38 54 ALA B CA 1
ATOM 1493 C C . ALA B 1 54 ? -15.305 8.797 2.277 1 98.38 54 ALA B C 1
ATOM 1495 O O . ALA B 1 54 ? -14.422 9.641 2.457 1 98.38 54 ALA B O 1
ATOM 1496 N N . THR B 1 55 ? -15.094 7.508 2.494 1 97.94 55 THR B N 1
ATOM 1497 C CA . THR B 1 55 ? -13.781 6.984 2.875 1 97.94 55 THR B CA 1
ATOM 1498 C C . THR B 1 55 ? -12.742 7.309 1.81 1 97.94 55 THR B C 1
ATOM 1500 O O . THR B 1 55 ? -11.664 7.82 2.125 1 97.94 55 THR B O 1
ATOM 1503 N N . ASP B 1 56 ? -13.078 7.051 0.607 1 97.75 56 ASP B N 1
ATOM 1504 C CA . ASP B 1 56 ? -12.195 7.348 -0.515 1 97.75 56 ASP B CA 1
ATOM 1505 C C . ASP B 1 56 ? -11.953 8.852 -0.638 1 97.75 56 ASP B C 1
ATOM 1507 O O . ASP B 1 56 ? -10.859 9.281 -1.009 1 97.75 56 ASP B O 1
ATOM 1511 N N . SER B 1 57 ? -12.953 9.617 -0.306 1 98.25 57 SER B N 1
ATOM 1512 C CA . SER B 1 57 ? -12.812 11.07 -0.323 1 98.25 57 SER B CA 1
ATOM 1513 C C . SER B 1 57 ? -11.805 11.539 0.727 1 98.25 57 SER B C 1
ATOM 1515 O O . SER B 1 57 ? -11.078 12.516 0.508 1 98.25 57 SER B O 1
ATOM 1517 N N . CYS B 1 58 ? -11.766 10.844 1.86 1 98.62 58 CYS B N 1
ATOM 1518 C CA . CYS B 1 58 ? -10.75 11.148 2.867 1 98.62 58 CYS B CA 1
ATOM 1519 C C . CYS B 1 58 ? -9.344 10.992 2.293 1 98.62 58 CYS B C 1
ATOM 1521 O O . CYS B 1 58 ? -8.484 11.844 2.512 1 98.62 58 CYS B O 1
ATOM 1523 N N . CYS B 1 59 ? -9.148 9.938 1.549 1 97.31 59 CYS B N 1
ATOM 1524 C CA . CYS B 1 59 ? -7.848 9.68 0.946 1 97.31 59 CYS B CA 1
ATOM 1525 C C . CYS B 1 59 ? -7.523 10.719 -0.118 1 97.31 59 CYS B C 1
ATOM 1527 O O . CYS B 1 59 ? -6.383 11.172 -0.221 1 97.31 59 CYS B O 1
ATOM 1529 N N . LYS B 1 60 ? -8.5 11.062 -0.878 1 96.94 60 LYS B N 1
ATOM 1530 C CA . LYS B 1 60 ? -8.289 12.109 -1.874 1 96.94 60 LYS B CA 1
ATOM 1531 C C . LYS B 1 60 ? -7.836 13.414 -1.216 1 96.94 60 LYS B C 1
ATOM 1533 O O . LYS B 1 60 ? -6.871 14.039 -1.665 1 96.94 60 LYS B O 1
ATOM 1538 N N . THR B 1 61 ? -8.555 13.797 -0.231 1 98.12 61 THR B N 1
ATOM 1539 C CA . THR B 1 61 ? -8.211 15.023 0.488 1 98.12 61 THR B CA 1
ATOM 1540 C C . THR B 1 61 ? -6.797 14.93 1.059 1 98.12 61 THR B C 1
ATOM 1542 O O . THR B 1 61 ? -6.047 15.906 1.03 1 98.12 61 THR B O 1
ATOM 1545 N N . HIS B 1 62 ? -6.418 13.797 1.545 1 97.69 62 HIS B N 1
ATOM 1546 C CA . HIS B 1 62 ? -5.078 13.57 2.07 1 97.69 62 HIS B CA 1
ATOM 1547 C C . HIS B 1 62 ? -4.023 13.742 0.98 1 97.69 62 HIS B C 1
ATOM 1549 O O . HIS B 1 62 ? -2.984 14.367 1.206 1 97.69 62 HIS B O 1
ATOM 1555 N N . ASN B 1 63 ? -4.336 13.188 -0.182 1 94.75 63 ASN B N 1
ATOM 1556 C CA . ASN B 1 63 ? -3.441 13.352 -1.32 1 94.75 63 ASN B CA 1
ATOM 1557 C C . ASN B 1 63 ? -3.221 14.828 -1.648 1 94.75 63 ASN B C 1
ATOM 1559 O O . ASN B 1 63 ? -2.092 15.242 -1.914 1 94.75 63 ASN B O 1
ATOM 1563 N N . CYS B 1 64 ? -4.273 15.57 -1.635 1 96.12 64 CYS B N 1
ATOM 1564 C CA . CYS B 1 64 ? -4.172 17 -1.897 1 96.12 64 CYS B CA 1
ATOM 1565 C C . CYS B 1 64 ? -3.35 17.703 -0.817 1 96.12 64 CYS B C 1
ATOM 1567 O O . CYS B 1 64 ? -2.533 18.562 -1.118 1 96.12 64 CYS B O 1
ATOM 1569 N N . CYS B 1 65 ? -3.576 17.297 0.399 1 97.69 65 CYS B N 1
ATOM 1570 C CA . CYS B 1 65 ? -2.801 17.859 1.497 1 97.69 65 CYS B CA 1
ATOM 1571 C C . CYS B 1 65 ? -1.31 17.625 1.293 1 97.69 65 CYS B C 1
ATOM 1573 O O . CYS B 1 65 ? -0.509 18.562 1.376 1 97.69 65 CYS B O 1
ATOM 1575 N N . TYR B 1 66 ? -0.916 16.406 1.042 1 94.94 66 TYR B N 1
ATOM 1576 C CA . TYR B 1 66 ? 0.475 16.062 0.756 1 94.94 66 TYR B CA 1
ATOM 1577 C C . TYR B 1 66 ? 0.987 16.844 -0.45 1 94.94 66 TYR B C 1
ATOM 1579 O O . TYR B 1 66 ? 2.127 17.312 -0.456 1 94.94 66 TYR B O 1
ATOM 1587 N N . GLY B 1 67 ? 0.144 16.984 -1.47 1 92.25 67 GLY B N 1
ATOM 1588 C CA . GLY B 1 67 ? 0.516 17.688 -2.691 1 92.25 67 GLY B CA 1
ATOM 1589 C C . GLY B 1 67 ? 0.819 19.156 -2.475 1 92.25 67 GLY B C 1
ATOM 1590 O O . GLY B 1 67 ? 1.62 19.734 -3.203 1 92.25 67 GLY B O 1
ATOM 1591 N N . ASN B 1 68 ? 0.273 19.688 -1.479 1 95.69 68 ASN B N 1
ATOM 1592 C CA . ASN B 1 68 ? 0.452 21.109 -1.193 1 95.69 68 ASN B CA 1
ATOM 1593 C C . ASN B 1 68 ? 1.754 21.359 -0.441 1 95.69 68 ASN B C 1
ATOM 1595 O O . ASN B 1 68 ? 2.188 22.516 -0.32 1 95.69 68 ASN B O 1
ATOM 1599 N N . LEU B 1 69 ? 2.322 20.328 0.073 1 96.06 69 LEU B N 1
ATOM 1600 C CA . LEU B 1 69 ? 3.576 20.469 0.804 1 96.06 69 LEU B CA 1
ATOM 1601 C C . LEU B 1 69 ? 4.77 20.266 -0.122 1 96.06 69 LEU B C 1
ATOM 1603 O O . LEU B 1 69 ? 5.582 19.359 0.098 1 96.06 69 LEU B O 1
ATOM 1607 N N . THR B 1 70 ? 5 21.172 -1.085 1 93.19 70 THR B N 1
ATOM 1608 C CA . THR B 1 70 ? 5.918 21.031 -2.209 1 93.19 70 THR B CA 1
ATOM 1609 C C . THR B 1 70 ? 7.367 21.141 -1.742 1 93.19 70 THR B C 1
ATOM 1611 O O . THR B 1 70 ? 8.281 20.672 -2.428 1 93.19 70 THR B O 1
ATOM 1614 N N . THR B 1 71 ? 7.637 21.703 -0.586 1 95.19 71 THR B N 1
ATOM 1615 C CA . THR B 1 71 ? 9.008 21.875 -0.11 1 95.19 71 THR B CA 1
ATOM 1616 C C . THR B 1 71 ? 9.375 20.781 0.884 1 95.19 71 THR B C 1
ATOM 1618 O O . THR B 1 71 ? 10.453 20.797 1.474 1 95.19 71 THR B O 1
ATOM 1621 N N . CYS B 1 72 ? 8.484 19.891 1.097 1 95 72 CYS B N 1
ATOM 1622 C CA . CYS B 1 72 ? 8.672 18.797 2.037 1 95 72 CYS B CA 1
ATOM 1623 C C . CYS B 1 72 ? 8.711 17.453 1.311 1 95 72 CYS B C 1
ATOM 1625 O O . CYS B 1 72 ? 8.562 17.406 0.089 1 95 72 CYS B O 1
ATOM 1627 N N . LYS B 1 73 ? 9.07 16.406 1.959 1 90.69 73 LYS B N 1
ATOM 1628 C CA . LYS B 1 73 ? 8.938 15.016 1.511 1 90.69 73 LYS B CA 1
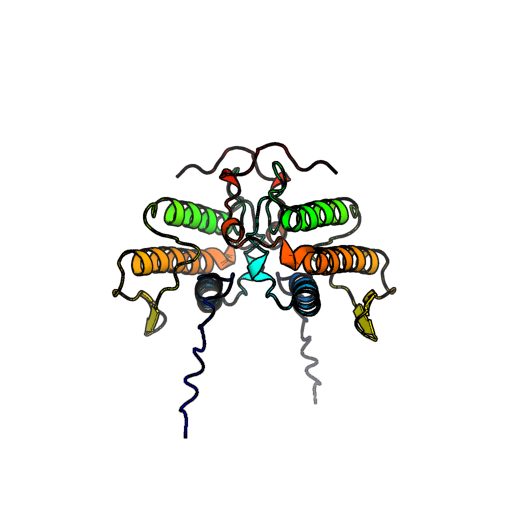ATOM 1629 C C . LYS B 1 73 ? 7.902 14.266 2.344 1 90.69 73 LYS B C 1
ATOM 1631 O O . LYS B 1 73 ? 8.258 13.484 3.225 1 90.69 73 LYS B O 1
ATOM 1636 N N . PRO B 1 74 ? 6.633 14.438 2.02 1 92.25 74 PRO B N 1
ATOM 1637 C CA . PRO B 1 74 ? 5.547 14.07 2.928 1 92.25 74 PRO B CA 1
ATOM 1638 C C . PRO B 1 74 ? 5.48 12.57 3.195 1 92.25 74 PRO B C 1
ATOM 1640 O O . PRO B 1 74 ? 4.98 12.148 4.238 1 92.25 74 PRO B O 1
ATOM 1643 N N . LYS B 1 75 ? 5.965 11.781 2.316 1 88.5 75 LYS B N 1
ATOM 1644 C CA . LYS B 1 75 ? 5.875 10.336 2.525 1 88.5 75 LYS B CA 1
ATOM 1645 C C . LYS B 1 75 ? 7.141 9.797 3.189 1 88.5 75 LYS B C 1
ATOM 1647 O O . LYS B 1 75 ? 7.184 8.633 3.6 1 88.5 75 LYS B O 1
ATOM 1652 N N . LEU B 1 76 ? 8.133 10.609 3.332 1 88.12 76 LEU B N 1
ATOM 1653 C CA . LEU B 1 76 ? 9.422 10.133 3.814 1 88.12 76 LEU B CA 1
ATOM 1654 C C . LEU B 1 76 ? 9.773 10.781 5.152 1 88.12 76 LEU B C 1
ATOM 1656 O O . LEU B 1 76 ? 10.469 10.18 5.973 1 88.12 76 LEU B O 1
ATOM 1660 N N . ASN B 1 77 ? 9.359 11.984 5.359 1 91.38 77 ASN B N 1
ATOM 1661 C CA . ASN B 1 77 ? 9.703 12.672 6.598 1 91.38 77 ASN B CA 1
ATOM 1662 C C . ASN B 1 77 ? 9.023 12.039 7.805 1 91.38 77 ASN B C 1
ATOM 1664 O O . ASN B 1 77 ? 7.793 12.016 7.887 1 91.38 77 ASN B O 1
ATOM 1668 N N . ILE B 1 78 ? 9.828 11.594 8.68 1 93 78 ILE B N 1
ATOM 1669 C CA . ILE B 1 78 ? 9.312 11.07 9.938 1 93 78 ILE B CA 1
ATOM 1670 C C . ILE B 1 78 ? 8.961 12.234 10.867 1 93 78 ILE B C 1
ATOM 1672 O O . ILE B 1 78 ? 9.711 13.203 10.969 1 93 78 ILE B O 1
ATOM 1676 N N . TYR B 1 79 ? 7.883 12.195 11.461 1 96 79 TYR B N 1
ATOM 1677 C CA . TYR B 1 79 ? 7.441 13.266 12.344 1 96 79 TYR B CA 1
ATOM 1678 C C . TYR B 1 79 ? 7.18 12.734 13.75 1 96 79 TYR B C 1
ATOM 1680 O O . TYR B 1 79 ? 7.211 11.523 13.977 1 96 79 TYR B O 1
ATOM 1688 N N . GLU B 1 80 ? 7.047 13.672 14.703 1 95.19 80 GLU B N 1
ATOM 1689 C CA . GLU B 1 80 ? 6.699 13.344 16.078 1 95.19 80 GLU B CA 1
ATOM 1690 C C . GLU B 1 80 ? 5.266 13.766 16.406 1 95.19 80 GLU B C 1
ATOM 1692 O O . GLU B 1 80 ? 4.805 14.812 15.953 1 95.19 80 GLU B O 1
ATOM 1697 N N . TYR B 1 81 ? 4.648 12.867 17.109 1 96.69 81 TYR B N 1
ATOM 1698 C CA . TYR B 1 81 ? 3.336 13.234 17.625 1 96.69 81 TYR B CA 1
ATOM 1699 C C . TYR B 1 81 ? 3.07 12.547 18.969 1 96.69 81 TYR B C 1
ATOM 1701 O O . TYR B 1 81 ? 3.76 11.586 19.328 1 96.69 81 TYR B O 1
ATOM 1709 N N . THR B 1 82 ? 2.133 13.086 19.766 1 96.38 82 THR B N 1
ATOM 1710 C CA . THR B 1 82 ? 1.642 12.5 21 1 96.38 82 THR B CA 1
ATOM 1711 C C . THR B 1 82 ? 0.118 12.406 20.984 1 96.38 82 THR B C 1
ATOM 1713 O O . THR B 1 82 ? -0.537 12.977 20.109 1 96.38 82 THR B O 1
ATOM 1716 N N . ARG B 1 83 ? -0.337 11.547 21.828 1 95.44 83 ARG B N 1
ATOM 1717 C CA . ARG B 1 83 ? -1.776 11.461 22.047 1 95.44 83 ARG B CA 1
ATOM 1718 C C . ARG B 1 83 ? -2.131 11.836 23.484 1 95.44 83 ARG B C 1
ATOM 1720 O O . ARG B 1 83 ? -1.607 11.25 24.438 1 95.44 83 ARG B O 1
ATOM 1727 N N . GLN B 1 84 ? -2.914 12.797 23.656 1 94.62 84 GLN B N 1
ATOM 1728 C CA . GLN B 1 84 ? -3.387 13.25 24.953 1 94.62 84 GLN B CA 1
ATOM 1729 C C . GLN B 1 84 ? -4.91 13.266 25.016 1 94.62 84 GLN B C 1
ATOM 1731 O O . GLN B 1 84 ? -5.559 13.977 24.234 1 94.62 84 GLN B O 1
ATOM 1736 N N . ASP B 1 85 ? -5.488 12.445 25.953 1 94.31 85 ASP B N 1
ATOM 1737 C CA . ASP B 1 85 ? -6.934 12.352 26.125 1 94.31 85 ASP B CA 1
ATOM 1738 C C . ASP B 1 85 ? -7.629 12.047 24.797 1 94.31 85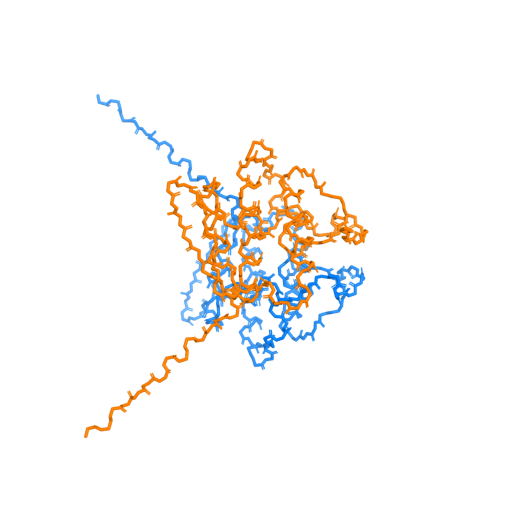 ASP B C 1
ATOM 1740 O O . ASP B 1 85 ? -8.594 12.711 24.422 1 94.31 85 ASP B O 1
ATOM 1744 N N . GLY B 1 86 ? -7.008 11.195 23.938 1 93.62 86 GLY B N 1
ATOM 1745 C CA . GLY B 1 86 ? -7.605 10.727 22.703 1 93.62 86 GLY B CA 1
ATOM 1746 C C . GLY B 1 86 ? -7.355 11.648 21.531 1 93.62 86 GLY B C 1
ATOM 1747 O O . GLY B 1 86 ? -7.758 11.352 20.406 1 93.62 86 GLY B O 1
ATOM 1748 N N . VAL B 1 87 ? -6.684 12.688 21.891 1 96.12 87 VAL B N 1
ATOM 1749 C CA . VAL B 1 87 ? -6.465 13.695 20.859 1 96.12 87 VAL B CA 1
ATOM 1750 C C . VAL B 1 87 ? -5.027 13.625 20.359 1 96.12 87 VAL B C 1
ATOM 1752 O O . VAL B 1 87 ? -4.086 13.547 21.156 1 96.12 87 VAL B O 1
ATOM 1755 N N . ILE B 1 88 ? -4.852 13.617 19.047 1 97.62 88 ILE B N 1
ATOM 1756 C CA . ILE B 1 88 ? -3.533 13.609 18.422 1 97.62 88 ILE B CA 1
ATOM 1757 C C . ILE B 1 88 ? -2.975 15.031 18.391 1 97.62 88 ILE B C 1
ATOM 1759 O O . ILE B 1 88 ? -3.641 15.953 17.922 1 97.62 88 ILE B O 1
ATOM 1763 N N . ILE B 1 89 ? -1.748 15.117 18.875 1 98.19 89 ILE B N 1
ATOM 1764 C CA . ILE B 1 89 ? -1.062 16.406 18.859 1 98.19 89 ILE B CA 1
ATOM 1765 C C . ILE B 1 89 ? 0.255 16.281 18.094 1 98.19 89 ILE B C 1
ATOM 1767 O O . ILE B 1 89 ? 1.124 15.484 18.469 1 98.19 89 ILE B O 1
ATOM 1771 N N . CYS B 1 90 ? 0.369 17.078 17.047 1 98.19 90 CYS B N 1
ATOM 1772 C CA . CYS B 1 90 ? 1.57 17.016 16.219 1 98.19 90 CYS B CA 1
ATOM 1773 C C . CYS B 1 90 ? 2.695 17.844 16.844 1 98.19 90 CYS B C 1
ATOM 1775 O O . CYS B 1 90 ? 2.453 18.922 17.391 1 98.19 90 CYS B O 1
ATOM 1777 N N . GLY B 1 91 ? 3.934 17.281 16.734 1 96.75 91 GLY B N 1
ATOM 1778 C CA . GLY B 1 91 ? 5.102 18.016 17.219 1 96.75 91 GLY B CA 1
ATOM 1779 C C . GLY B 1 91 ? 5.352 19.297 16.453 1 96.75 91 GLY B C 1
ATOM 1780 O O . GLY B 1 91 ? 4.836 19.484 15.352 1 96.75 91 GLY B O 1
ATOM 1781 N N . THR B 1 92 ? 6.23 20.172 17 1 94.44 92 THR B N 1
ATOM 1782 C CA . THR B 1 92 ? 6.383 21.516 16.422 1 94.44 92 THR B CA 1
ATOM 1783 C C . THR B 1 92 ? 7.848 21.781 16.078 1 94.44 92 THR B C 1
ATOM 1785 O O . THR B 1 92 ? 8.195 22.906 15.688 1 94.44 92 THR B O 1
ATOM 1788 N N . LYS B 1 93 ? 8.641 20.766 16.078 1 92.88 93 LYS B N 1
ATOM 1789 C CA . LYS B 1 93 ? 10.07 21.016 15.945 1 92.88 93 LYS B CA 1
ATOM 1790 C C . LYS B 1 93 ? 10.422 21.422 14.516 1 92.88 93 LYS B C 1
ATOM 1792 O O . LYS B 1 93 ? 11.305 22.234 14.297 1 92.88 93 LYS B O 1
ATOM 1797 N N . SER B 1 94 ? 9.82 20.875 13.578 1 96.31 94 SER B N 1
ATOM 1798 C CA . SER B 1 94 ? 10.016 21.156 12.156 1 96.31 94 SER B CA 1
ATOM 1799 C C . SER B 1 94 ? 8.695 21.5 11.477 1 96.31 94 SER B C 1
ATOM 1801 O O . SER B 1 94 ? 7.695 20.797 11.672 1 96.31 94 SER B O 1
ATOM 1803 N N . TRP B 1 95 ? 8.766 22.625 10.688 1 97.62 95 TRP B N 1
ATOM 1804 C CA . TRP B 1 95 ? 7.543 23.047 10.008 1 97.62 95 TRP B CA 1
ATOM 1805 C C . TRP B 1 95 ? 7.035 21.938 9.086 1 97.62 95 TRP B C 1
ATOM 1807 O O . TRP B 1 95 ? 5.855 21.578 9.125 1 97.62 95 TRP B O 1
ATOM 1817 N N . CYS B 1 96 ? 7.91 21.375 8.273 1 97.81 96 CYS B N 1
ATOM 1818 C CA . CYS B 1 96 ? 7.516 20.312 7.348 1 97.81 96 CYS B CA 1
ATOM 1819 C C . CYS B 1 96 ? 6.965 19.109 8.109 1 97.81 96 CYS B C 1
ATOM 1821 O O . CYS B 1 96 ? 5.906 18.578 7.762 1 97.81 96 CYS B O 1
ATOM 1823 N N . LYS B 1 97 ? 7.688 18.672 9.102 1 97.62 97 LYS B N 1
ATOM 1824 C CA . LYS B 1 97 ? 7.258 17.516 9.867 1 97.62 97 LYS B CA 1
ATOM 1825 C C . LYS B 1 97 ? 5.898 17.75 10.523 1 97.62 97 LYS B C 1
ATOM 1827 O O . LYS B 1 97 ? 5.043 16.859 10.516 1 97.62 97 LYS B O 1
ATOM 1832 N N . LYS B 1 98 ? 5.727 18.922 11.031 1 98.44 98 LYS B N 1
ATOM 1833 C CA . LYS B 1 98 ? 4.441 19.25 11.641 1 98.44 98 LYS B CA 1
ATOM 1834 C C . LYS B 1 98 ? 3.316 19.203 10.609 1 98.44 98 LYS B C 1
ATOM 1836 O O . LYS B 1 98 ? 2.252 18.641 10.867 1 98.44 98 LYS B O 1
ATOM 1841 N N . GLN B 1 99 ? 3.551 19.875 9.477 1 98.56 99 GLN B N 1
ATOM 1842 C CA . GLN B 1 99 ? 2.516 19.938 8.445 1 98.56 99 GLN B CA 1
ATOM 1843 C C . GLN B 1 99 ? 2.158 18.547 7.945 1 98.56 99 GLN B C 1
ATOM 1845 O O . GLN B 1 99 ? 0.984 18.234 7.715 1 98.56 99 GLN B O 1
ATOM 1850 N N . ILE B 1 100 ? 3.127 17.703 7.777 1 98 100 ILE B N 1
ATOM 1851 C CA . ILE B 1 100 ? 2.895 16.328 7.348 1 98 100 ILE B CA 1
ATOM 1852 C C . ILE B 1 100 ? 2.084 15.586 8.406 1 98 100 ILE B C 1
ATOM 1854 O O . ILE B 1 100 ? 1.115 14.891 8.086 1 98 100 ILE B O 1
ATOM 1858 N N . CYS B 1 101 ? 2.469 15.734 9.602 1 98.44 101 CYS B N 1
ATOM 1859 C CA . CYS B 1 101 ? 1.734 15.148 10.719 1 98.44 101 CYS B CA 1
ATOM 1860 C C . CYS B 1 101 ? 0.279 15.602 10.711 1 98.44 101 CYS B C 1
ATOM 1862 O O . CYS B 1 101 ? -0.628 14.789 10.906 1 98.44 101 CYS B O 1
ATOM 1864 N N . GLU B 1 102 ? 0.05 16.844 10.469 1 98.75 102 GLU B N 1
ATOM 1865 C CA . GLU B 1 102 ? -1.307 17.391 10.453 1 98.75 102 GLU B CA 1
ATOM 1866 C C . GLU B 1 102 ? -2.123 16.797 9.305 1 98.75 102 GLU B C 1
ATOM 1868 O O . GLU B 1 102 ? -3.322 16.562 9.453 1 98.75 102 GLU B O 1
ATOM 1873 N N . CYS B 1 103 ? -1.501 16.594 8.164 1 98.62 103 CYS B N 1
ATOM 1874 C CA . CYS B 1 103 ? -2.178 15.922 7.062 1 98.62 103 CYS B CA 1
ATOM 1875 C C . CYS B 1 103 ? -2.598 14.508 7.465 1 98.62 103 CYS B C 1
ATOM 1877 O O . CYS B 1 103 ? -3.736 14.109 7.219 1 98.62 103 CYS B O 1
ATOM 1879 N N . ASP B 1 104 ? -1.695 13.797 8.078 1 98.31 104 ASP B N 1
ATOM 1880 C CA . ASP B 1 104 ? -1.942 12.414 8.469 1 98.31 104 ASP B CA 1
ATOM 1881 C C . ASP B 1 104 ? -2.988 12.336 9.578 1 98.31 104 ASP B C 1
ATOM 1883 O O . ASP B 1 104 ? -3.854 11.461 9.562 1 98.31 104 ASP B O 1
ATOM 1887 N N . LYS B 1 105 ? -2.889 13.227 10.5 1 98.75 105 LYS B N 1
ATOM 1888 C CA . LYS B 1 105 ? -3.902 13.344 11.539 1 98.75 105 LYS B CA 1
ATOM 1889 C C . LYS B 1 105 ? -5.289 13.555 10.945 1 98.75 105 LYS B C 1
ATOM 1891 O O . LYS B 1 105 ? -6.246 12.875 11.32 1 98.75 105 LYS B O 1
ATOM 1896 N N . ALA B 1 106 ? -5.391 14.477 10.055 1 98.81 106 ALA B N 1
ATOM 1897 C CA . ALA B 1 106 ? -6.672 14.781 9.422 1 98.81 106 ALA B CA 1
ATOM 1898 C C . ALA B 1 106 ? -7.23 13.562 8.703 1 98.81 106 ALA B C 1
ATOM 1900 O O . ALA B 1 106 ? -8.438 13.305 8.75 1 98.81 106 ALA B O 1
ATOM 1901 N N . LEU B 1 107 ? -6.348 12.844 7.977 1 98.69 107 LEU B N 1
ATOM 1902 C CA . LEU B 1 107 ? -6.789 11.625 7.32 1 98.69 107 LEU B CA 1
ATOM 1903 C C . LEU B 1 107 ? -7.348 10.633 8.336 1 98.69 107 LEU B C 1
ATOM 1905 O O . LEU B 1 107 ? -8.445 10.109 8.156 1 98.69 107 LEU B O 1
ATOM 1909 N N . ALA B 1 108 ? -6.605 10.383 9.391 1 98.56 108 ALA B N 1
ATOM 1910 C CA . ALA B 1 108 ? -7.008 9.398 10.383 1 98.56 108 ALA B CA 1
ATOM 1911 C C . ALA B 1 108 ? -8.367 9.75 10.992 1 98.56 108 ALA B C 1
ATOM 1913 O O . ALA B 1 108 ? -9.234 8.883 11.125 1 98.56 108 ALA B O 1
ATOM 1914 N N . ILE B 1 109 ? -8.57 10.969 11.32 1 98.81 109 ILE B N 1
ATOM 1915 C CA . ILE B 1 109 ? -9.82 11.43 11.898 1 98.81 109 ILE B CA 1
ATOM 1916 C C . ILE B 1 109 ? -10.945 11.297 10.875 1 98.81 109 ILE B C 1
ATOM 1918 O O . ILE B 1 109 ? -12.039 10.82 11.203 1 98.81 109 ILE B O 1
ATOM 1922 N N . CYS B 1 110 ? -10.664 11.695 9.68 1 98.88 110 CYS B N 1
ATOM 1923 C CA . CYS B 1 110 ? -11.656 11.586 8.617 1 98.88 110 CYS B CA 1
ATOM 1924 C C . CYS B 1 110 ? -12.109 10.148 8.438 1 98.88 110 CYS B C 1
ATOM 1926 O O . CYS B 1 110 ? -13.305 9.875 8.305 1 98.88 110 CYS B O 1
ATOM 1928 N N . LEU B 1 111 ? -11.172 9.227 8.398 1 98.56 111 LEU B N 1
ATOM 1929 C CA . LEU B 1 111 ? -11.5 7.809 8.258 1 98.56 111 LEU B CA 1
ATOM 1930 C C . LEU B 1 111 ? -12.344 7.324 9.43 1 98.56 111 LEU B C 1
ATOM 1932 O O . LEU B 1 111 ? -13.297 6.562 9.242 1 98.56 111 LEU B O 1
ATOM 1936 N N . ARG B 1 112 ? -12.016 7.766 10.617 1 98.56 112 ARG B N 1
ATOM 1937 C CA . ARG B 1 112 ? -12.812 7.414 11.789 1 98.56 112 ARG B CA 1
ATOM 1938 C C . ARG B 1 112 ? -14.25 7.918 11.641 1 98.56 112 ARG B C 1
ATOM 1940 O O . ARG B 1 112 ? -15.195 7.18 11.898 1 98.56 112 ARG B O 1
ATOM 1947 N N . GLU B 1 113 ? -14.391 9.094 11.211 1 98.62 113 GLU B N 1
ATOM 1948 C CA . GLU B 1 113 ? -15.703 9.727 11.102 1 98.62 113 GLU B CA 1
ATOM 1949 C C . GLU B 1 113 ? -16.531 9.07 10.008 1 98.62 113 GLU B C 1
ATOM 1951 O O . GLU B 1 113 ? -17.75 9.266 9.945 1 98.62 113 GLU B O 1
ATOM 1956 N N . ASN B 1 114 ? -15.906 8.32 9.156 1 98.38 114 ASN B N 1
ATOM 1957 C CA . ASN B 1 114 ? -16.625 7.695 8.047 1 98.38 114 ASN B CA 1
ATOM 1958 C C . ASN B 1 114 ? -16.547 6.172 8.125 1 98.38 114 ASN B C 1
ATOM 1960 O O . ASN B 1 114 ? -16.547 5.496 7.09 1 98.38 114 ASN B O 1
ATOM 1964 N N . LEU B 1 115 ? -16.375 5.648 9.273 1 97.44 115 LEU B N 1
ATOM 1965 C CA . LEU B 1 115 ? -16.359 4.203 9.477 1 97.44 115 LEU B CA 1
ATOM 1966 C C . LEU B 1 115 ? -17.656 3.572 8.992 1 97.44 115 LEU B C 1
ATOM 1968 O O . LEU B 1 115 ? -17.656 2.447 8.484 1 97.44 115 LEU B O 1
ATOM 1972 N N . ASP B 1 116 ? -18.703 4.309 9.055 1 95.19 116 ASP B N 1
ATOM 1973 C CA . ASP B 1 116 ? -20.016 3.777 8.734 1 95.19 116 ASP B CA 1
ATOM 1974 C C . ASP B 1 116 ? -20.219 3.654 7.227 1 95.19 116 ASP B C 1
ATOM 1976 O O . ASP B 1 116 ? -21.109 2.941 6.77 1 95.19 116 ASP B O 1
ATOM 1980 N N . THR B 1 117 ? -19.453 4.328 6.461 1 91.75 117 THR B N 1
ATOM 1981 C CA . THR B 1 117 ? -19.578 4.277 5.008 1 91.75 117 THR B CA 1
ATOM 1982 C C . THR B 1 117 ? -18.562 3.318 4.406 1 91.75 117 THR B C 1
ATOM 1984 O O . THR B 1 117 ? -18.578 3.064 3.201 1 91.75 117 THR B O 1
ATOM 1987 N N . TYR B 1 118 ? -17.641 2.807 5.289 1 95 118 TYR B N 1
ATOM 1988 C CA . TYR B 1 118 ? -16.625 1.863 4.809 1 95 118 TYR B CA 1
ATOM 1989 C C . TYR B 1 118 ? -17.297 0.677 4.113 1 95 118 TYR B C 1
ATOM 1991 O O . TYR B 1 118 ? -18.172 0.032 4.68 1 95 118 TYR B O 1
ATOM 1999 N N . ASN B 1 119 ? -16.891 0.413 2.902 1 95.19 119 ASN B N 1
ATOM 2000 C CA . ASN B 1 119 ? -17.438 -0.64 2.053 1 95.19 119 ASN B CA 1
ATOM 2001 C C . ASN B 1 119 ? -16.375 -1.682 1.697 1 95.19 119 ASN B C 1
ATOM 2003 O O . ASN B 1 119 ? -15.438 -1.39 0.959 1 95.19 119 ASN B O 1
ATOM 2007 N N . GLU B 1 120 ? -16.578 -2.871 2.09 1 89.56 120 GLU B N 1
ATOM 2008 C CA . GLU B 1 120 ? -15.602 -3.93 1.855 1 89.56 120 GLU B CA 1
ATOM 2009 C C . GLU B 1 120 ? -15.43 -4.207 0.364 1 89.56 120 GLU B C 1
ATOM 2011 O O . GLU B 1 120 ? -14.383 -4.691 -0.068 1 89.56 120 GLU B O 1
ATOM 2016 N N . GLY B 1 121 ? -16.469 -3.863 -0.41 1 90 121 GLY B N 1
ATOM 2017 C CA . GLY B 1 121 ? -16.391 -4.039 -1.852 1 90 121 GLY B CA 1
ATOM 2018 C C . GLY B 1 121 ? -15.359 -3.137 -2.508 1 90 121 GLY B C 1
ATOM 2019 O O . GLY B 1 121 ? -14.984 -3.346 -3.666 1 90 121 GLY B O 1
ATOM 2020 N N . TYR B 1 122 ? -14.805 -2.178 -1.696 1 93.38 122 TYR B N 1
ATOM 2021 C CA . TYR B 1 122 ? -13.859 -1.22 -2.252 1 93.38 122 TYR B CA 1
ATOM 2022 C C . TYR B 1 122 ? -12.453 -1.47 -1.715 1 93.38 122 TYR B C 1
ATOM 2024 O O . TYR B 1 122 ? -11.531 -0.697 -1.985 1 93.38 122 TYR B O 1
ATOM 2032 N N . THR B 1 123 ? -12.078 -2.518 -0.903 1 89.12 123 THR B N 1
ATOM 2033 C CA . THR B 1 123 ? -10.789 -2.775 -0.266 1 89.12 123 THR B CA 1
ATOM 2034 C C . THR B 1 123 ? -9.797 -3.355 -1.27 1 89.12 123 THR B C 1
ATOM 2036 O O . THR B 1 123 ? -8.609 -3.457 -0.981 1 89.12 123 THR B O 1
ATOM 2039 N N . VAL B 1 124 ? -10.141 -3.789 -2.4 1 85.06 124 VAL B N 1
ATOM 2040 C CA . VAL B 1 124 ? -9.273 -4.277 -3.469 1 85.06 124 VAL B CA 1
ATOM 2041 C C . VAL B 1 124 ? -9.75 -3.73 -4.812 1 85.06 124 VAL B C 1
ATOM 2043 O O . VAL B 1 124 ? -10.258 -4.48 -5.648 1 85.06 124 VAL B O 1
ATOM 2046 N N . TYR B 1 125 ? -9.594 -2.473 -4.801 1 85.69 125 TYR B N 1
ATOM 2047 C CA . TYR B 1 125 ? -10.102 -1.772 -5.973 1 85.69 125 TYR B CA 1
ATOM 2048 C C . TYR B 1 125 ? -8.961 -1.382 -6.91 1 85.69 125 TYR B C 1
ATOM 2050 O O . TYR B 1 125 ? -8.086 -0.598 -6.535 1 85.69 125 TYR B O 1
ATOM 2058 N N . TRP B 1 126 ? -8.961 -1.861 -8.062 1 78.44 126 TRP B N 1
ATOM 2059 C CA . TRP B 1 126 ? -7.883 -1.641 -9.023 1 78.44 126 TRP B CA 1
ATOM 2060 C C . TRP B 1 126 ? -8.008 -0.267 -9.672 1 78.44 126 TRP B C 1
ATOM 2062 O O . TRP B 1 126 ? -9.109 0.169 -10.016 1 78.44 126 TRP B O 1
ATOM 2072 N N . ASN B 1 127 ? -6.875 0.305 -9.906 1 81.94 127 ASN B N 1
ATOM 2073 C CA . ASN B 1 127 ? -6.867 1.65 -10.469 1 81.94 127 ASN B CA 1
ATOM 2074 C C . ASN B 1 127 ? -7.457 1.674 -11.875 1 81.94 127 ASN B C 1
ATOM 2076 O O . ASN B 1 127 ? -7.984 2.697 -12.312 1 81.94 127 ASN B O 1
ATOM 2080 N N . LEU B 1 128 ? -7.312 0.555 -12.555 1 78.38 128 LEU B N 1
ATOM 2081 C CA . LEU B 1 128 ? -7.84 0.496 -13.914 1 78.38 128 LEU B CA 1
ATOM 2082 C C . LEU B 1 128 ? -9.344 0.754 -13.93 1 78.38 128 LEU B C 1
ATOM 2084 O O . LEU B 1 128 ? -9.898 1.158 -14.953 1 78.38 128 LEU B O 1
ATOM 2088 N N . LYS B 1 129 ? -10.023 0.499 -12.828 1 86 129 LYS B N 1
ATOM 2089 C CA . LYS B 1 129 ? -11.469 0.699 -12.727 1 86 129 LYS B CA 1
ATOM 2090 C C . LYS B 1 129 ? -11.805 2.15 -12.398 1 86 129 LYS B C 1
ATOM 2092 O O . LYS B 1 129 ? -12.969 2.547 -12.422 1 86 129 LYS B O 1
ATOM 2097 N N . CYS B 1 130 ? -10.758 2.867 -12.117 1 89.81 130 CYS B N 1
ATOM 2098 C CA . CYS B 1 130 ? -10.953 4.266 -11.758 1 89.81 130 CYS B CA 1
ATOM 2099 C C . CYS B 1 130 ? -10.953 5.152 -13 1 89.81 130 CYS B C 1
ATOM 2101 O O . CYS B 1 130 ? -10.414 4.77 -14.039 1 89.81 130 CYS B O 1
ATOM 2103 N N . GLY B 1 131 ? -11.68 6.277 -13.039 1 87.69 131 GLY B N 1
ATOM 2104 C CA . GLY B 1 131 ? -11.57 7.242 -14.117 1 87.69 131 GLY B CA 1
ATOM 2105 C C . GLY B 1 131 ? -10.148 7.73 -14.344 1 87.69 131 GLY B C 1
ATOM 2106 O O . GLY B 1 131 ? -9.305 7.617 -13.453 1 87.69 131 GLY B O 1
ATOM 2107 N N . LYS B 1 132 ? -9.883 8.297 -15.469 1 83.56 132 LYS B N 1
ATOM 2108 C CA . LYS B 1 132 ? -8.523 8.664 -15.859 1 83.56 132 LYS B CA 1
ATOM 2109 C C . LYS B 1 132 ? -8.219 10.117 -15.5 1 83.56 132 LYS B C 1
ATOM 2111 O O . LYS B 1 132 ? -7.062 10.539 -15.523 1 83.56 132 LYS B O 1
ATOM 2116 N N . GLU B 1 133 ? -9.18 10.758 -15.148 1 88.62 133 GLU B N 1
ATOM 2117 C CA . GLU B 1 133 ? -8.953 12.156 -14.812 1 88.62 133 GLU B CA 1
ATOM 2118 C C . GLU B 1 133 ? -8.023 12.289 -13.609 1 88.62 133 GLU B C 1
ATOM 2120 O O . GLU B 1 133 ? -8.25 11.672 -12.57 1 88.62 133 GLU B O 1
ATOM 2125 N N . PRO B 1 134 ? -7.008 13.062 -13.727 1 87 134 PRO B N 1
ATOM 2126 C CA . PRO B 1 134 ? -6.055 13.211 -12.625 1 87 134 PRO B CA 1
ATOM 2127 C C . PRO B 1 134 ? -6.652 13.938 -11.422 1 87 134 PRO B C 1
ATOM 2129 O O . PRO B 1 134 ? -7.629 14.68 -11.57 1 87 134 PRO B O 1
ATOM 2132 N N . LEU B 1 135 ? -6.031 13.688 -10.352 1 88.81 135 LEU B N 1
ATOM 2133 C CA . LEU B 1 135 ? -6.395 14.359 -9.109 1 88.81 135 LEU B CA 1
ATOM 2134 C C . LEU B 1 135 ? -6.371 15.875 -9.281 1 88.81 135 LEU B C 1
ATOM 2136 O O . LEU B 1 135 ? -5.43 16.422 -9.859 1 88.81 135 LEU B O 1
ATOM 2140 N N . LYS B 1 136 ? -7.48 16.547 -8.891 1 89.44 136 LYS B N 1
ATOM 2141 C CA . LYS B 1 136 ? -7.543 18 -8.812 1 89.44 136 LYS B CA 1
ATOM 2142 C C . LYS B 1 136 ? -7.715 18.469 -7.371 1 89.44 136 LYS B C 1
ATOM 2144 O O . LYS B 1 136 ? -8.648 18.047 -6.684 1 89.44 136 LYS B O 1
ATOM 2149 N N . CYS B 1 137 ? -6.797 19.25 -7.035 1 91.75 137 CYS B N 1
ATOM 2150 C CA . CYS B 1 137 ? -6.836 19.766 -5.672 1 91.75 137 CYS B CA 1
ATOM 2151 C C . CYS B 1 137 ? -7.262 21.234 -5.66 1 91.75 137 CYS B C 1
ATOM 2153 O O . CYS B 1 137 ? -6.949 21.984 -6.59 1 91.75 137 CYS B O 1
#

InterPro domains:
  IPR001211 Phospholipase A2 [PR00389] (18-28)
  IPR001211 Phospholipase A2 [PR00389] (32-50)
  IPR001211 Phospholipase A2 [PR00389] (51-69)
  IPR001211 Phospholipase A2 [PR00389] (78-92)
  IPR001211 Phospholipase A2 [PR00389] (96-112)
  IPR001211 Phospholipase A2 [PTHR11716] (7-135)
  IPR016090 Phospholipase A2-like, central domain [PF00068] (19-122)
  IPR016090 Phospholipase A2-like, central domain [SM00085] (17-131)
  IPR016090 Phospholipase A2-like, central domain [cd00125] (17-130)
  IPR033112 Phospholipase A2, aspartic acid active site [PS00119] (100-110)
  IPR033113 Phospholipase A2, histidine active site [PS00118] (58-65)
  IPR036444 Phospholipase A2 domain superfamily [G3DSA:1.20.90.10] (17-135)
  IPR036444 Phospholipase A2 domain superfamily [SSF48619] (17-137)

pLDDT: mean 87.93, std 17.25, range [27.38, 98.88]

Foldseek 3Di:
DPPPPPPPPPCLDPQAQVVVLQVLLCLLAVDGLLQFCQFAQQHNPHFFADGPDQLSVLSLQLVVLCVVLVVEDLRHHHFDWDADPNAIGGDDPDPRRRSSSVSSNSSSNSNNVCSVVDDSVRSHPDNVPHHHHGRDD/DPPPPPPPPPCLDPQAQVVVLQVLLCLLAVDGLLQFCQFAQQHNPHFFADGPDQLSVLSLQLVVLCVVLVVEDLRHHHFDWDADPNDIGGDDPDPRRRSSSVSSNSSSNSNNVCVVVRDSVRSHPDNVPHHHHGRDD

Secondary structure (DSSP, 8-state):
-------------TTTTHHHHHHHHHHHHSS-THHHHTSTTTSTT--BS--SSHHHHHHHHHHHHHHH-TTS-TTT----EEEETTEEEE--S-HHHHHHHHHHHHHHHHHHHTGGG--GGGTT--GGGS-SPBP--/-------------TTTTHHHHHHHHHHHHSS-THHHHTSTTTSTT--BS--SSHHHHHHHHHHHHHHH-TTS-TTT----EEEETTEEEE--S-HHHHHHHHHHHHHHHHHHHTGGG--GGGTT--GGGS-SPBP--

Nearest PDB structures (foldseek):
  1tp2-assembly1_A  TM=9.686E-01  e=9.373E-15  Daboia russelii pulchella
  1jia-assembly1_A  TM=9.628E-01  e=1.061E-14  Gloydius halys
  6tmy-assembly1_B  TM=9.593E-01  e=3.454E-14  Crotalus durissus terrificus
  4k09-assembly1_B  TM=9.454E-01  e=6.042E-14  Bothrops brazili
  3i3h-assembly1_B  TM=9.362E-01  e=1.355E-13  Bothrops jararacussu

Organism: Python bivittatus (NCBI:txid176946)